Protein AF-A0AAV6LLY4-F1 (afdb_monomer)

Solvent-accessible surface area (backbone atoms only — not comparable to full-atom values): 15709 Å² total; per-residue (Å²): 121,64,69,63,55,54,53,49,53,52,50,51,54,48,47,52,49,48,36,52,46,61,42,48,62,43,53,58,76,69,54,67,92,86,64,64,84,69,53,77,36,21,65,68,42,55,37,54,51,44,55,38,53,44,50,42,53,51,36,51,55,51,41,38,58,76,62,68,60,55,73,90,72,59,49,73,69,57,49,48,52,49,56,55,46,49,49,56,52,45,53,45,41,50,51,49,53,54,48,48,51,53,53,49,54,49,50,54,54,49,54,54,22,59,69,23,50,88,79,38,49,68,61,14,41,56,47,56,73,63,66,74,84,80,73,87,62,66,77,84,50,69,73,80,79,69,80,75,76,79,73,84,72,87,60,57,72,64,52,35,56,50,48,56,50,48,52,51,51,44,53,55,49,51,44,65,67,56,71,68,77,90,60,86,65,75,78,56,79,80,76,68,84,81,87,87,81,83,74,72,85,67,32,45,64,60,45,56,40,53,50,29,44,52,52,24,48,53,27,54,75,76,69,60,27,75,61,33,48,62,48,31,50,56,42,50,53,59,48,50,57,47,49,52,52,41,46,55,48,40,55,47,41,43,50,55,50,51,48,57,52,48,53,49,53,50,50,60,52,60,78,73,114

Structure (mmCIF, N/CA/C/O backb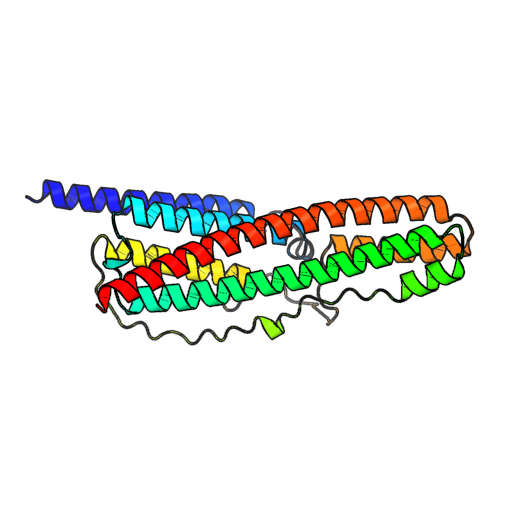one):
data_AF-A0AAV6LLY4-F1
#
_entry.id   AF-A0AAV6LLY4-F1
#
loop_
_atom_site.group_PDB
_atom_site.id
_atom_site.type_symbol
_atom_site.label_atom_id
_atom_site.label_alt_id
_atom_site.label_comp_id
_atom_site.label_asym_id
_atom_site.label_entity_id
_atom_site.label_seq_id
_atom_site.pdbx_PDB_ins_code
_atom_site.Cartn_x
_atom_site.Cartn_y
_atom_site.Cartn_z
_atom_site.occupancy
_atom_site.B_iso_or_equiv
_atom_site.auth_seq_id
_atom_site.auth_comp_id
_atom_site.auth_asym_id
_atom_site.auth_atom_id
_atom_site.pdbx_PDB_model_num
ATOM 1 N N . MET A 1 1 ? -20.723 -16.855 42.297 1.00 49.62 1 MET A N 1
ATOM 2 C CA . MET A 1 1 ? -20.698 -15.611 41.491 1.00 49.62 1 MET A CA 1
ATOM 3 C C . MET A 1 1 ? -19.320 -15.422 40.868 1.00 49.62 1 MET A C 1
ATOM 5 O O . MET A 1 1 ? -19.252 -14.937 39.748 1.00 49.62 1 MET A O 1
ATOM 9 N N . GLU A 1 2 ? -18.247 -15.874 41.534 1.00 52.12 2 GLU A N 1
ATOM 10 C CA . GLU A 1 2 ? -16.873 -15.812 41.014 1.00 52.12 2 GLU A CA 1
ATOM 11 C C . GLU A 1 2 ? -16.665 -16.533 39.668 1.00 52.12 2 GLU A C 1
ATOM 13 O O . GLU A 1 2 ? -15.972 -15.996 38.811 1.00 52.12 2 GLU A O 1
ATOM 18 N N . ASP A 1 3 ? -17.301 -17.692 39.454 1.00 59.97 3 ASP A N 1
ATOM 19 C CA . ASP A 1 3 ? -17.137 -18.538 38.253 1.00 59.97 3 ASP A CA 1
ATOM 20 C C . ASP A 1 3 ? -17.334 -17.783 36.919 1.00 59.97 3 ASP A C 1
ATOM 22 O O . ASP A 1 3 ? -16.527 -17.904 35.998 1.00 59.97 3 ASP A O 1
ATOM 26 N N . HIS A 1 4 ? -18.350 -16.913 36.831 1.00 63.31 4 HIS A N 1
ATOM 27 C CA . HIS A 1 4 ? -18.569 -16.088 35.636 1.00 63.31 4 HIS A CA 1
ATOM 28 C C . HIS A 1 4 ? -17.471 -15.034 35.425 1.00 63.31 4 HIS A C 1
ATOM 30 O O . HIS A 1 4 ? -17.065 -14.810 34.289 1.00 63.31 4 HIS A O 1
ATOM 36 N N . SER A 1 5 ? -16.971 -14.421 36.503 1.00 67.19 5 SER A N 1
ATOM 37 C CA . SER A 1 5 ? -15.917 -13.397 36.442 1.00 67.19 5 SER A CA 1
ATOM 38 C C . SER A 1 5 ? -14.578 -13.995 35.997 1.00 67.19 5 SER A C 1
ATOM 40 O O . SER A 1 5 ? -13.912 -13.456 35.113 1.00 67.19 5 SER A O 1
ATOM 42 N N . HIS A 1 6 ? -14.223 -15.166 36.539 1.00 71.88 6 HIS A N 1
ATOM 43 C CA . HIS A 1 6 ? -13.022 -15.899 36.131 1.00 71.88 6 HIS A CA 1
ATOM 44 C C . HIS A 1 6 ? -13.079 -16.265 34.642 1.00 71.88 6 HIS A C 1
ATOM 46 O O . HIS A 1 6 ? -12.148 -15.984 33.890 1.00 71.88 6 HIS A O 1
ATOM 52 N N . ARG A 1 7 ? -14.215 -16.813 34.198 1.00 74.94 7 ARG A N 1
ATOM 53 C CA . ARG A 1 7 ? -14.412 -17.264 32.818 1.00 74.94 7 ARG A CA 1
ATOM 54 C C . ARG A 1 7 ? -14.447 -16.121 31.797 1.00 74.94 7 ARG A C 1
ATOM 56 O O . ARG A 1 7 ? -13.976 -16.307 30.676 1.00 74.94 7 ARG A O 1
ATOM 63 N N . GLU A 1 8 ? -14.968 -14.947 32.160 1.00 82.38 8 GLU A N 1
ATOM 64 C CA . GLU A 1 8 ? -14.865 -13.747 31.316 1.00 82.38 8 GLU A CA 1
ATOM 65 C C . GLU A 1 8 ? -13.408 -13.262 31.230 1.00 82.38 8 GLU A C 1
ATOM 67 O O . GLU A 1 8 ? -12.908 -13.021 30.132 1.00 82.38 8 GLU A O 1
ATOM 72 N N . SER A 1 9 ? -12.687 -13.207 32.355 1.00 84.31 9 SER A N 1
ATOM 73 C CA . SER A 1 9 ? -11.266 -12.828 32.384 1.00 84.31 9 SER A CA 1
ATOM 74 C C . SER A 1 9 ? -10.385 -13.755 31.529 1.00 84.31 9 SER A C 1
ATOM 76 O O . SER A 1 9 ? -9.532 -13.279 30.771 1.00 84.31 9 SER A O 1
ATOM 78 N N . GLU A 1 10 ? -10.630 -15.069 31.572 1.00 86.56 10 GLU A N 1
ATOM 79 C CA . GLU A 1 10 ? -9.956 -16.058 30.721 1.00 86.56 10 GLU A CA 1
ATOM 80 C C . GLU A 1 10 ? -10.264 -15.861 29.231 1.00 86.56 10 GLU A C 1
ATOM 82 O O . GLU A 1 10 ? -9.343 -15.915 28.412 1.00 86.56 10 GLU A O 1
ATOM 87 N N . ALA A 1 11 ? -11.525 -15.594 28.871 1.00 89.62 11 ALA A N 1
ATOM 88 C CA . ALA A 1 11 ? -11.928 -15.356 27.485 1.00 89.62 11 ALA A CA 1
ATOM 89 C C . ALA A 1 11 ? -11.268 -14.092 26.906 1.00 89.62 11 ALA A C 1
ATOM 91 O O . ALA A 1 11 ? -10.652 -14.151 25.842 1.00 89.62 11 ALA A O 1
ATOM 92 N N . LEU A 1 12 ? -11.301 -12.979 27.646 1.00 90.81 12 LEU A N 1
ATOM 93 C CA . LEU A 1 12 ? -10.642 -11.725 27.258 1.00 90.81 12 LEU A CA 1
ATOM 94 C C . LEU A 1 12 ? -9.121 -11.906 27.093 1.00 90.81 12 LEU A C 1
ATOM 96 O O . LEU A 1 12 ? -8.533 -11.436 26.116 1.00 90.81 12 LEU A O 1
ATOM 100 N N . SER A 1 13 ? -8.496 -12.665 27.999 1.00 89.06 13 SER A N 1
ATOM 101 C CA . SER A 1 13 ? -7.072 -13.022 27.923 1.00 89.06 13 SER A CA 1
ATOM 102 C C . SER A 1 13 ? -6.743 -13.921 26.723 1.00 89.06 13 SER A C 1
ATOM 104 O O . SER A 1 13 ? -5.639 -13.847 26.177 1.00 89.06 13 SER A O 1
ATOM 106 N N . ALA A 1 14 ? -7.674 -14.784 26.305 1.00 92.00 14 ALA A N 1
ATOM 107 C CA . ALA A 1 14 ? -7.515 -15.652 25.143 1.00 92.00 14 ALA A CA 1
ATOM 108 C C . ALA A 1 14 ? -7.625 -14.871 23.824 1.00 92.00 14 ALA A C 1
ATOM 110 O O . ALA A 1 14 ? -6.755 -15.031 22.966 1.00 92.00 14 ALA A O 1
ATOM 111 N N . SER A 1 15 ? -8.611 -13.978 23.685 1.00 92.81 15 SER A N 1
ATOM 112 C CA . SER A 1 15 ? -8.753 -13.119 22.500 1.00 92.81 15 SER A CA 1
ATOM 113 C C . SER A 1 15 ? -7.547 -12.195 22.314 1.00 92.81 15 SER A C 1
ATOM 115 O O . SER A 1 15 ? -6.969 -12.152 21.226 1.00 92.81 15 SER A O 1
ATOM 117 N N . LEU A 1 16 ? -7.060 -11.551 23.385 1.00 91.12 16 LEU A N 1
ATOM 118 C CA . LEU A 1 16 ? -5.841 -10.732 23.322 1.00 91.12 16 LEU A CA 1
ATOM 119 C C . LEU A 1 16 ? -4.599 -11.554 22.932 1.00 91.12 16 LEU A C 1
ATOM 121 O O . LEU A 1 16 ? -3.724 -11.067 22.215 1.00 91.12 16 LEU A O 1
ATOM 125 N N . ARG A 1 17 ? -4.527 -12.823 23.356 1.00 92.19 17 ARG A N 1
ATOM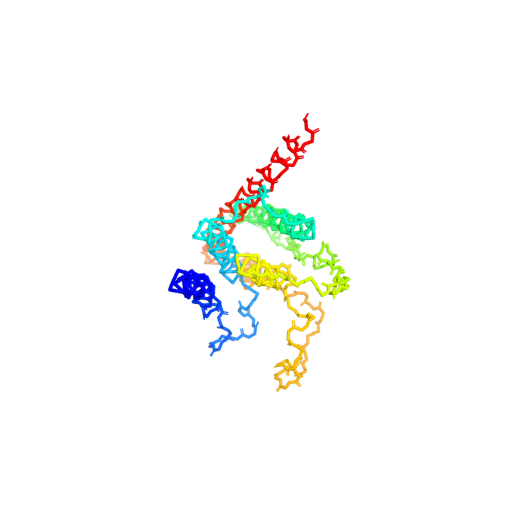 126 C CA . ARG A 1 17 ? -3.464 -13.747 22.935 1.00 92.19 17 ARG A CA 1
ATOM 127 C C . ARG A 1 17 ? -3.599 -14.153 21.464 1.00 92.19 17 ARG A C 1
ATOM 129 O O . ARG A 1 17 ? -2.568 -14.284 20.809 1.00 92.19 17 ARG A O 1
ATOM 136 N N . SER A 1 18 ? -4.816 -14.308 20.927 1.00 93.81 18 SER A N 1
ATOM 137 C CA . SER A 1 18 ? -5.015 -14.511 19.483 1.00 93.81 18 SER A CA 1
ATOM 138 C C . SER A 1 18 ? -4.533 -13.295 18.701 1.00 93.81 18 SER A C 1
ATOM 140 O O . SER A 1 18 ? -3.717 -13.469 17.806 1.00 93.81 18 SER A O 1
ATOM 142 N N . PHE A 1 19 ? -4.957 -12.082 19.078 1.00 93.31 19 PHE A N 1
ATOM 143 C CA . PHE A 1 19 ? -4.499 -10.833 18.458 1.00 93.31 19 PHE A CA 1
ATOM 144 C C . PHE A 1 19 ? -2.964 -10.746 18.434 1.00 93.31 19 PHE A C 1
ATOM 146 O O . PHE A 1 19 ? -2.360 -10.656 17.365 1.00 93.31 19 PHE A O 1
ATOM 153 N N . ARG A 1 20 ? -2.321 -10.892 19.602 1.00 92.06 20 ARG A N 1
ATOM 154 C CA . ARG A 1 20 ? -0.854 -10.887 19.733 1.00 92.06 20 ARG A CA 1
ATOM 155 C C . ARG A 1 20 ? -0.180 -11.976 18.894 1.00 92.06 20 ARG A C 1
ATOM 157 O O . ARG A 1 20 ? 0.895 -11.730 18.351 1.00 92.06 20 ARG A O 1
ATOM 164 N N . SER A 1 21 ? -0.789 -13.156 18.755 1.00 90.75 21 SER A N 1
ATOM 165 C CA . SER A 1 21 ? -0.260 -14.234 17.912 1.00 90.75 21 SER A CA 1
ATOM 166 C C . SER A 1 21 ? -0.397 -13.931 16.419 1.00 90.75 21 SER A C 1
ATOM 168 O O . SER A 1 21 ? 0.570 -14.126 15.687 1.00 90.75 21 SER A O 1
ATOM 170 N N . ASP A 1 22 ? -1.555 -13.450 15.964 1.00 89.56 22 ASP A N 1
ATOM 171 C CA . ASP A 1 22 ? -1.824 -13.115 14.557 1.00 89.56 22 ASP A CA 1
ATOM 172 C C . ASP A 1 22 ? -0.844 -12.019 14.077 1.00 89.56 22 ASP A C 1
ATOM 174 O O . ASP A 1 22 ? -0.206 -12.134 13.023 1.00 89.56 22 ASP A O 1
ATOM 178 N N . VAL A 1 23 ? -0.619 -11.011 14.926 1.00 86.25 23 VAL A N 1
ATOM 179 C CA . VAL A 1 23 ? 0.365 -9.938 14.722 1.00 86.25 23 VAL A CA 1
ATOM 180 C C . VAL A 1 23 ? 1.809 -10.459 14.764 1.00 86.25 23 VAL A C 1
ATOM 182 O O . VAL A 1 23 ? 2.584 -10.181 13.848 1.00 86.25 23 VAL A O 1
ATOM 185 N N . SER A 1 24 ? 2.184 -11.259 15.769 1.00 85.44 24 SER A N 1
ATOM 186 C CA . SER A 1 24 ? 3.556 -11.790 15.899 1.00 85.44 24 SER A CA 1
ATOM 187 C C . SER A 1 24 ? 3.935 -12.725 14.748 1.00 85.44 24 SER A C 1
ATOM 189 O O . SER A 1 24 ? 5.054 -12.663 14.241 1.00 85.44 24 SER A O 1
ATOM 191 N N . ASN A 1 25 ? 3.003 -13.565 14.288 1.00 85.38 25 ASN A N 1
ATOM 192 C CA . ASN A 1 25 ? 3.200 -14.452 13.139 1.00 85.38 25 ASN A CA 1
ATOM 193 C C . ASN A 1 25 ? 3.462 -13.664 11.846 1.00 85.38 25 ASN A C 1
ATOM 195 O O . ASN A 1 25 ? 4.228 -14.111 10.993 1.00 85.38 25 ASN A O 1
ATOM 199 N N . SER A 1 26 ? 2.869 -12.477 11.718 1.00 83.00 26 SER A N 1
ATOM 200 C CA . SER A 1 26 ? 3.072 -11.567 10.585 1.00 83.00 26 SER A CA 1
ATOM 201 C C . SER A 1 26 ? 4.403 -10.816 10.700 1.00 83.00 26 SER A C 1
ATOM 203 O O . SER A 1 26 ? 5.196 -10.798 9.761 1.00 83.00 26 SER A O 1
ATOM 205 N N . LEU A 1 27 ? 4.720 -10.291 11.888 1.00 80.88 27 LEU A N 1
ATOM 206 C CA . LEU A 1 27 ? 5.990 -9.615 12.172 1.00 80.88 27 LEU A CA 1
ATOM 207 C C . LEU A 1 27 ? 7.208 -10.542 11.988 1.00 80.88 27 LEU A C 1
ATOM 209 O O . LEU A 1 27 ? 8.244 -10.119 11.478 1.00 80.88 27 LEU A O 1
ATOM 213 N N . ASN A 1 28 ? 7.075 -11.828 12.324 1.00 78.69 28 ASN A N 1
ATOM 214 C CA . ASN A 1 28 ? 8.125 -12.827 12.114 1.00 78.69 28 ASN A CA 1
ATOM 215 C C . ASN A 1 28 ? 8.427 -13.091 10.623 1.00 78.69 28 ASN A C 1
ATOM 217 O O . ASN A 1 28 ? 9.565 -13.419 10.291 1.00 78.69 28 ASN A O 1
ATOM 221 N N . GLN A 1 29 ? 7.465 -12.898 9.711 1.00 74.75 29 GLN A N 1
ATOM 222 C CA . GLN A 1 29 ? 7.685 -13.016 8.256 1.00 74.75 29 GLN A CA 1
ATOM 223 C C . GLN A 1 29 ? 8.456 -11.817 7.668 1.00 74.75 29 GLN A C 1
ATOM 225 O O . GLN A 1 29 ? 9.081 -11.935 6.613 1.00 74.75 29 GLN A O 1
ATOM 230 N N . LEU A 1 30 ? 8.458 -10.685 8.379 1.00 69.38 30 LEU A N 1
ATOM 231 C CA . LEU A 1 30 ? 9.268 -9.494 8.098 1.00 69.38 30 LEU A CA 1
ATOM 232 C C . LEU A 1 30 ? 10.663 -9.534 8.754 1.00 69.38 30 LEU A C 1
ATOM 234 O O . LEU A 1 30 ? 11.440 -8.593 8.586 1.00 69.38 30 LEU A O 1
ATOM 238 N N . SER A 1 31 ? 10.996 -10.590 9.507 1.00 60.84 31 SER A N 1
ATOM 239 C CA . SER A 1 31 ? 12.201 -10.632 10.343 1.00 60.84 31 SER A CA 1
ATOM 240 C C . SER A 1 31 ? 13.507 -10.472 9.531 1.00 60.84 31 SER A C 1
ATOM 242 O O . SER A 1 31 ? 13.760 -11.263 8.617 1.00 60.84 31 SER A O 1
ATOM 244 N N . PRO A 1 32 ? 14.394 -9.518 9.892 1.00 52.41 32 PRO A N 1
ATOM 245 C CA . PRO A 1 32 ? 15.683 -9.285 9.226 1.00 52.41 32 PRO A CA 1
ATOM 246 C C . PRO A 1 32 ? 16.661 -10.466 9.153 1.00 52.41 32 PRO A C 1
ATOM 248 O O . PRO A 1 32 ? 17.593 -10.430 8.351 1.00 52.41 32 PRO A O 1
ATOM 251 N N . ASN A 1 33 ? 16.473 -11.504 9.975 1.00 49.66 33 ASN A N 1
ATOM 252 C CA . ASN A 1 33 ? 17.500 -12.462 10.416 1.00 49.66 33 ASN A CA 1
ATOM 253 C C . ASN A 1 33 ? 18.112 -13.399 9.342 1.00 49.66 33 ASN A C 1
ATOM 255 O O . ASN A 1 33 ? 18.790 -14.364 9.687 1.00 49.66 33 ASN A O 1
ATOM 259 N N . SER A 1 34 ? 17.900 -13.142 8.048 1.00 43.97 34 SER A N 1
ATOM 260 C CA . SER A 1 34 ? 18.566 -13.855 6.941 1.00 43.97 34 SER A CA 1
ATOM 261 C C . SER A 1 34 ? 18.910 -12.985 5.718 1.00 43.97 34 SER A C 1
ATOM 263 O O . SER A 1 34 ? 19.332 -13.529 4.698 1.00 43.97 34 SER A O 1
ATOM 265 N N . LYS A 1 35 ? 18.736 -11.653 5.780 1.00 50.66 35 LYS A N 1
ATOM 266 C CA . LYS A 1 35 ? 18.819 -10.766 4.603 1.00 50.66 35 LYS A CA 1
ATOM 267 C C . LYS A 1 35 ? 19.805 -9.595 4.777 1.00 50.66 35 LYS A C 1
ATOM 269 O O . LYS A 1 35 ? 19.880 -9.029 5.865 1.00 50.66 35 LYS A O 1
ATOM 274 N N . PRO A 1 36 ? 20.541 -9.191 3.719 1.00 50.44 36 PRO A N 1
ATOM 275 C CA . PRO A 1 36 ? 21.401 -8.005 3.746 1.00 50.44 36 PRO A CA 1
ATOM 276 C C . PRO A 1 36 ? 20.637 -6.697 4.001 1.00 50.44 36 PRO A C 1
ATOM 278 O O . PRO A 1 36 ? 19.501 -6.542 3.555 1.00 50.44 36 PRO A O 1
ATOM 281 N N . ALA A 1 37 ? 21.324 -5.704 4.579 1.00 50.09 37 ALA A N 1
ATOM 282 C CA . ALA A 1 37 ? 20.798 -4.357 4.852 1.00 50.09 37 ALA A CA 1
ATOM 283 C C . ALA A 1 37 ? 20.106 -3.680 3.646 1.00 50.09 37 ALA A C 1
ATOM 285 O O . ALA A 1 37 ? 19.160 -2.915 3.808 1.00 50.09 37 ALA A O 1
ATOM 286 N N . PHE A 1 38 ? 20.539 -3.999 2.424 1.00 47.31 38 PHE A N 1
ATOM 287 C CA . PHE A 1 38 ? 19.997 -3.434 1.186 1.00 47.31 38 PHE A CA 1
ATOM 288 C C . PHE A 1 38 ? 18.703 -4.101 0.675 1.00 47.31 38 PHE A C 1
ATOM 290 O O . PHE A 1 38 ? 18.185 -3.675 -0.356 1.00 47.31 38 PHE A O 1
ATOM 297 N N . GLU A 1 39 ? 18.166 -5.132 1.343 1.00 52.75 39 GLU A N 1
ATOM 298 C CA . GLU A 1 39 ? 16.866 -5.729 0.978 1.00 52.75 39 GLU A CA 1
ATOM 299 C C . GLU A 1 39 ? 15.670 -5.103 1.711 1.00 52.75 39 GLU A C 1
ATOM 301 O O . GLU A 1 39 ? 14.553 -5.155 1.188 1.00 52.75 39 GLU A O 1
ATOM 306 N N . PHE A 1 40 ? 15.906 -4.434 2.848 1.00 55.97 40 PHE A N 1
ATOM 307 C CA . PHE A 1 40 ? 14.897 -3.640 3.572 1.00 55.97 40 PHE A CA 1
ATOM 308 C C . PHE A 1 40 ? 14.416 -2.420 2.774 1.00 55.97 40 PHE A C 1
ATOM 310 O O . PHE A 1 40 ? 13.410 -1.808 3.099 1.00 55.97 40 PHE A O 1
ATOM 317 N N . LEU A 1 41 ? 15.105 -2.093 1.680 1.00 62.78 41 LEU A N 1
ATOM 318 C CA . LEU A 1 41 ? 14.693 -1.093 0.703 1.00 62.78 41 LEU A CA 1
ATOM 319 C C . LEU A 1 41 ? 14.431 -1.797 -0.629 1.00 62.78 41 LEU A C 1
ATOM 321 O O . LEU A 1 41 ? 15.198 -1.716 -1.586 1.00 62.78 41 LEU A O 1
ATOM 325 N N . SER A 1 42 ? 13.332 -2.542 -0.681 1.00 72.31 42 SER A N 1
ATOM 326 C CA . SER A 1 42 ? 12.831 -3.189 -1.893 1.00 72.31 42 SER A CA 1
ATOM 327 C C . SER A 1 42 ? 11.319 -3.021 -1.988 1.00 72.31 42 SER A C 1
ATOM 329 O O . SER A 1 42 ? 10.634 -2.925 -0.972 1.00 72.31 42 SER A O 1
ATOM 331 N N . LEU A 1 43 ? 10.783 -3.010 -3.211 1.00 75.56 43 LEU A N 1
ATOM 332 C CA . LEU A 1 43 ? 9.333 -2.956 -3.427 1.00 75.56 43 LEU A CA 1
ATOM 333 C C . LEU A 1 43 ? 8.639 -4.150 -2.741 1.00 75.56 43 LEU A C 1
ATOM 335 O O . LEU A 1 43 ? 7.586 -4.001 -2.136 1.00 75.56 43 LEU A O 1
ATOM 339 N N . THR A 1 44 ? 9.286 -5.317 -2.735 1.00 80.25 44 THR A N 1
ATOM 340 C CA . THR A 1 44 ? 8.819 -6.508 -2.013 1.00 80.25 44 THR A CA 1
ATOM 341 C C . THR A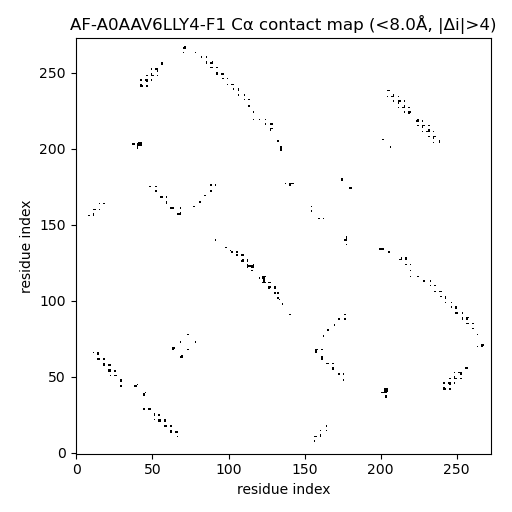 1 44 ? 8.741 -6.291 -0.499 1.00 80.25 44 THR A C 1
ATOM 343 O O . THR A 1 44 ? 7.757 -6.694 0.105 1.00 80.25 44 THR A O 1
ATOM 346 N N . TRP A 1 45 ? 9.723 -5.629 0.124 1.00 79.06 45 TRP A N 1
ATOM 347 C CA . TRP A 1 45 ? 9.661 -5.318 1.559 1.00 79.06 45 TRP A CA 1
ATOM 348 C C . TRP A 1 45 ? 8.531 -4.328 1.880 1.00 79.06 45 TRP A C 1
ATOM 350 O O . TRP A 1 45 ? 7.787 -4.543 2.830 1.00 79.06 45 TRP A O 1
ATOM 360 N N . ILE A 1 46 ? 8.326 -3.312 1.031 1.00 79.69 46 ILE A N 1
ATOM 361 C CA . ILE A 1 46 ? 7.191 -2.378 1.148 1.00 79.69 46 ILE A CA 1
ATOM 362 C C . ILE A 1 46 ? 5.848 -3.127 1.049 1.00 79.69 46 ILE A C 1
ATOM 364 O O . ILE A 1 46 ? 4.948 -2.856 1.840 1.00 79.69 46 ILE A O 1
ATOM 368 N N . GLN A 1 47 ? 5.729 -4.103 0.139 1.00 82.81 47 GLN A N 1
ATOM 369 C CA . GLN A 1 47 ? 4.552 -4.977 0.035 1.00 82.81 47 GLN A CA 1
ATOM 370 C C . GLN A 1 47 ? 4.312 -5.745 1.350 1.00 82.81 47 GLN A C 1
ATOM 372 O O . GLN A 1 47 ? 3.228 -5.648 1.917 1.00 82.81 47 GLN A O 1
ATOM 377 N N . GLN A 1 48 ? 5.336 -6.415 1.896 1.00 83.88 48 GLN A N 1
ATOM 378 C CA . GLN A 1 48 ? 5.229 -7.156 3.165 1.00 83.88 48 GLN A CA 1
ATOM 379 C C . GLN A 1 48 ? 4.874 -6.252 4.365 1.00 83.88 48 GLN A C 1
ATOM 381 O O . GLN A 1 48 ? 4.163 -6.667 5.281 1.00 83.88 48 GLN A O 1
ATOM 386 N N . CYS A 1 49 ? 5.345 -5.003 4.373 1.00 83.31 49 CYS A N 1
ATOM 387 C CA . CYS A 1 49 ? 4.989 -4.015 5.391 1.00 83.31 49 CYS A CA 1
ATOM 388 C C . CYS A 1 49 ? 3.511 -3.593 5.326 1.00 83.31 49 CYS A C 1
ATOM 390 O O . CYS A 1 49 ? 2.897 -3.381 6.373 1.00 83.31 49 CYS A O 1
ATOM 392 N N . LEU A 1 50 ? 2.925 -3.510 4.127 1.00 86.75 50 LEU A N 1
ATOM 393 C CA . LEU A 1 50 ? 1.486 -3.291 3.959 1.00 86.75 50 LEU A CA 1
ATOM 394 C C . LEU A 1 50 ? 0.679 -4.538 4.358 1.00 86.75 50 LEU A C 1
ATOM 396 O O . LEU A 1 50 ? -0.269 -4.412 5.125 1.00 86.75 50 LEU A O 1
ATOM 400 N N . GLU A 1 51 ? 1.107 -5.740 3.963 1.00 89.19 51 GLU A N 1
ATOM 401 C CA . GLU A 1 51 ? 0.473 -7.010 4.369 1.00 89.19 51 GLU A CA 1
ATOM 402 C C . GLU A 1 51 ? 0.398 -7.151 5.909 1.00 89.19 51 GLU A C 1
ATOM 404 O O . GLU A 1 51 ? -0.621 -7.586 6.463 1.00 89.19 51 GLU A O 1
ATOM 409 N N . LEU A 1 52 ? 1.439 -6.706 6.633 1.00 89.00 52 LEU A N 1
ATOM 410 C CA . LEU A 1 52 ? 1.403 -6.587 8.095 1.00 89.00 52 LEU A CA 1
ATOM 411 C C . LEU A 1 52 ? 0.376 -5.549 8.568 1.00 89.00 52 LEU A C 1
ATOM 413 O O . LEU A 1 52 ? -0.386 -5.849 9.484 1.00 89.00 52 LEU A O 1
ATOM 417 N N . LEU A 1 53 ? 0.342 -4.346 7.982 1.00 89.06 53 LEU A N 1
ATOM 418 C CA . LEU A 1 53 ? -0.630 -3.306 8.347 1.00 89.06 53 LEU A CA 1
ATOM 419 C C . LEU A 1 53 ? -2.077 -3.771 8.137 1.00 89.06 53 LEU A C 1
ATOM 421 O O . LEU A 1 53 ? -2.925 -3.496 8.989 1.00 89.06 53 LEU A O 1
ATOM 425 N N . SER A 1 54 ? -2.370 -4.498 7.057 1.00 91.00 54 SER A N 1
ATOM 426 C CA . SER A 1 54 ? -3.705 -5.062 6.845 1.00 91.00 54 SER A CA 1
ATOM 427 C C . SER A 1 54 ? -4.017 -6.153 7.871 1.00 91.00 54 SER A C 1
ATOM 429 O O . SER A 1 54 ? -5.075 -6.123 8.502 1.00 91.00 54 SER A O 1
ATOM 431 N N . THR A 1 55 ? -3.075 -7.068 8.129 1.00 91.62 55 THR A N 1
ATOM 432 C CA . THR A 1 55 ? -3.262 -8.132 9.132 1.00 91.62 55 THR A CA 1
ATOM 433 C C . THR A 1 55 ? -3.455 -7.569 10.544 1.00 91.62 55 THR A C 1
ATOM 435 O O . THR A 1 55 ? -4.311 -8.048 11.284 1.00 91.62 55 THR A O 1
ATOM 438 N N . LEU A 1 56 ? -2.727 -6.507 10.897 1.00 90.44 56 LEU A N 1
ATOM 439 C CA . LEU A 1 56 ? -2.835 -5.785 12.165 1.00 90.44 56 LEU A CA 1
ATOM 440 C C . LEU A 1 56 ? -4.220 -5.143 12.343 1.00 90.44 56 LEU A C 1
ATOM 442 O O . LEU A 1 56 ? -4.877 -5.384 13.355 1.00 90.44 56 LEU A O 1
ATOM 446 N N . ASN A 1 57 ? -4.697 -4.391 11.343 1.00 89.88 57 ASN A N 1
ATOM 447 C CA . ASN A 1 57 ? -6.030 -3.778 11.375 1.00 89.88 57 ASN A CA 1
ATOM 448 C C . ASN A 1 57 ? -7.144 -4.840 11.436 1.00 89.88 57 ASN A C 1
ATOM 450 O O . ASN A 1 57 ? -8.084 -4.708 12.221 1.00 89.88 57 ASN A O 1
ATOM 454 N N . LYS A 1 58 ? -7.011 -5.937 10.677 1.00 91.25 58 LYS A N 1
ATOM 455 C CA . LYS A 1 58 ? -7.955 -7.068 10.690 1.00 91.25 58 LYS A CA 1
ATOM 456 C C . LYS A 1 58 ? -7.980 -7.792 12.034 1.00 91.25 58 LYS A C 1
ATOM 458 O O . LYS A 1 58 ? -9.063 -8.086 12.538 1.00 91.25 58 LYS A O 1
ATOM 463 N N . ALA A 1 59 ? -6.820 -8.033 12.644 1.00 93.00 59 ALA A N 1
ATOM 464 C CA . ALA A 1 59 ? -6.723 -8.632 13.971 1.00 93.00 59 ALA A CA 1
ATOM 465 C C . ALA A 1 59 ? -7.320 -7.714 15.055 1.00 93.00 59 ALA A C 1
ATOM 467 O O . ALA A 1 59 ? -8.028 -8.201 15.936 1.00 93.00 59 ALA A O 1
ATOM 468 N N . PHE A 1 60 ? -7.093 -6.398 14.974 1.00 92.06 60 PHE A N 1
ATOM 469 C CA . PHE A 1 60 ? -7.664 -5.416 15.903 1.00 92.06 60 PHE A CA 1
ATOM 470 C C . PHE A 1 60 ? -9.197 -5.333 15.791 1.00 92.06 60 PHE A C 1
ATOM 472 O O . PHE A 1 60 ? -9.899 -5.407 16.801 1.00 92.06 60 PHE A O 1
ATOM 479 N N . ALA A 1 61 ? -9.733 -5.266 14.568 1.00 90.00 61 ALA A N 1
ATOM 480 C CA . ALA A 1 61 ? -11.177 -5.262 14.325 1.00 90.00 61 ALA A CA 1
ATOM 481 C C . ALA A 1 61 ? -11.848 -6.569 14.794 1.00 90.00 61 ALA A C 1
ATOM 483 O O . ALA A 1 61 ? -12.871 -6.529 15.478 1.00 90.00 61 ALA A O 1
ATOM 484 N N . LYS A 1 62 ? -11.233 -7.727 14.499 1.00 92.50 62 LYS A N 1
ATOM 485 C CA . LYS A 1 62 ? -11.634 -9.046 15.022 1.00 92.50 62 LYS A CA 1
ATOM 486 C C . LYS A 1 62 ? -11.685 -9.040 16.553 1.00 92.50 62 LYS A C 1
ATOM 488 O O . LYS A 1 62 ? -12.706 -9.420 17.120 1.00 92.50 62 LYS A O 1
ATOM 493 N N . LEU A 1 63 ? -10.625 -8.566 17.215 1.00 93.19 63 LEU A N 1
ATOM 494 C CA . LEU A 1 63 ? -10.555 -8.499 18.675 1.00 93.19 63 LEU A CA 1
ATOM 495 C C . LEU A 1 63 ? -11.700 -7.663 19.259 1.00 93.19 63 LEU A C 1
ATOM 497 O O . LEU A 1 63 ? -12.373 -8.135 20.169 1.00 93.19 63 LEU A O 1
ATOM 501 N N . ALA A 1 64 ? -11.950 -6.461 18.727 1.00 89.38 64 ALA A N 1
ATOM 502 C CA . ALA A 1 64 ? -13.004 -5.564 19.212 1.00 89.38 64 ALA A CA 1
ATOM 503 C C . ALA A 1 64 ? -14.413 -6.195 19.147 1.00 89.38 64 ALA A C 1
ATOM 505 O O . ALA A 1 64 ? -15.242 -5.952 20.032 1.00 89.38 64 ALA A O 1
ATOM 506 N N . VAL A 1 65 ? -14.662 -7.042 18.139 1.00 90.12 65 VAL A N 1
ATOM 507 C CA . VAL A 1 65 ? -15.882 -7.857 18.020 1.00 90.12 65 VAL A CA 1
ATOM 508 C C . VAL A 1 65 ? -15.886 -9.003 19.036 1.00 90.12 65 VAL A C 1
ATOM 510 O O . VAL A 1 65 ? -16.870 -9.150 19.758 1.00 90.12 65 VAL A O 1
ATOM 513 N N . GLU A 1 66 ? -14.801 -9.780 19.144 1.00 91.38 66 GLU A N 1
ATOM 514 C CA . GLU A 1 66 ? -14.693 -10.919 20.076 1.00 91.38 66 GLU A CA 1
ATOM 515 C C . GLU A 1 66 ? -14.891 -10.519 21.546 1.00 91.38 66 GLU A C 1
ATOM 517 O O . GLU A 1 66 ? -15.532 -11.249 22.301 1.00 91.38 66 GLU A O 1
ATOM 522 N N . ILE A 1 67 ? -14.385 -9.352 21.958 1.00 91.75 67 ILE A N 1
ATOM 523 C CA . ILE A 1 67 ? -14.568 -8.843 23.326 1.00 91.75 67 ILE A CA 1
ATOM 524 C C . ILE A 1 67 ? -15.898 -8.099 23.525 1.00 91.75 67 ILE A C 1
ATOM 526 O O . ILE A 1 67 ? -16.179 -7.650 24.636 1.00 91.75 67 ILE A O 1
ATOM 530 N N . GLU A 1 68 ? -16.728 -7.952 22.488 1.00 89.31 68 GLU A N 1
ATOM 531 C CA . GLU A 1 68 ? -17.973 -7.166 22.486 1.00 89.31 68 GLU A CA 1
ATOM 532 C C . GLU A 1 68 ? -17.779 -5.718 22.990 1.00 89.31 68 GLU A C 1
ATOM 534 O O . GLU A 1 68 ? -18.551 -5.220 23.828 1.00 89.31 68 GLU A O 1
ATOM 539 N N . TYR A 1 69 ? -16.744 -5.023 22.501 1.00 88.00 69 TYR A N 1
ATOM 540 C CA . TYR A 1 69 ? -16.448 -3.630 22.867 1.00 88.00 69 TYR A CA 1
ATOM 541 C C . TYR A 1 69 ? -16.698 -2.657 21.699 1.00 88.00 69 TYR A C 1
ATOM 543 O O . TYR A 1 69 ? -15.756 -2.082 21.147 1.00 88.00 69 TYR A O 1
ATOM 551 N N . PRO A 1 70 ? -17.973 -2.478 21.286 1.00 84.12 70 PRO A N 1
ATOM 552 C CA . PRO A 1 70 ? -18.329 -1.598 20.186 1.00 84.12 70 PRO A CA 1
ATOM 553 C C . PRO A 1 70 ? -17.984 -0.140 20.483 1.00 84.12 70 PRO A C 1
ATOM 555 O O . PRO A 1 70 ? -17.959 0.310 21.630 1.00 84.12 70 PRO A O 1
ATOM 558 N N . ILE A 1 71 ? -17.816 0.593 19.390 1.00 85.25 71 ILE A N 1
ATOM 559 C CA . ILE A 1 71 ? -17.464 2.011 19.283 1.00 85.25 71 ILE A CA 1
ATOM 560 C C . ILE A 1 71 ? -18.209 2.919 20.278 1.00 85.25 71 ILE A C 1
ATOM 562 O O . ILE A 1 71 ? -17.614 3.833 20.841 1.00 85.25 71 ILE A O 1
ATOM 566 N N . ASN A 1 72 ? -19.494 2.666 20.549 1.00 85.19 72 ASN A N 1
ATOM 567 C CA . ASN A 1 72 ? -20.295 3.489 21.465 1.00 85.19 72 ASN A CA 1
ATOM 568 C C . ASN A 1 72 ? -19.944 3.334 22.961 1.00 85.19 72 ASN A C 1
ATOM 570 O O . ASN A 1 72 ? -20.495 4.068 23.779 1.00 85.19 72 ASN A O 1
ATOM 574 N N . LYS A 1 73 ? -19.049 2.404 23.321 1.00 87.81 73 LYS A N 1
ATOM 575 C CA . LYS A 1 73 ? -18.487 2.261 24.675 1.00 87.81 73 LYS A CA 1
ATOM 576 C C . LYS A 1 73 ? -17.127 2.947 24.837 1.00 87.81 73 LYS A C 1
ATOM 578 O O . LYS A 1 73 ? -16.679 3.100 25.967 1.00 87.81 73 LYS A O 1
ATOM 583 N N . TRP A 1 74 ? -16.457 3.315 23.740 1.00 89.19 74 TRP A N 1
ATOM 584 C CA . TRP A 1 74 ? -15.073 3.793 23.780 1.00 89.19 74 TRP A CA 1
ATOM 585 C C . TRP A 1 74 ? -14.954 5.116 24.549 1.00 89.19 74 TRP A C 1
ATOM 587 O O . TRP A 1 74 ? -15.750 6.041 24.384 1.00 89.19 74 TRP A O 1
ATOM 597 N N . GLU A 1 75 ? -13.923 5.212 25.381 1.00 87.56 75 GLU A N 1
ATOM 598 C CA . GLU A 1 75 ? -13.621 6.386 26.192 1.00 87.56 75 GLU A CA 1
ATOM 599 C C . GLU A 1 75 ? -13.093 7.525 25.307 1.00 87.56 75 GLU A C 1
ATOM 601 O O . GLU A 1 75 ? -12.469 7.273 24.276 1.00 87.56 75 GLU A O 1
ATOM 606 N N . SER A 1 76 ? -13.257 8.788 25.722 1.00 85.69 76 SER A N 1
ATOM 607 C CA . SER A 1 76 ? -12.750 9.931 24.940 1.00 85.69 76 SER A CA 1
ATOM 608 C C . SER A 1 76 ? -11.253 9.823 24.579 1.00 85.69 76 SER A C 1
ATOM 610 O O . SER A 1 76 ? -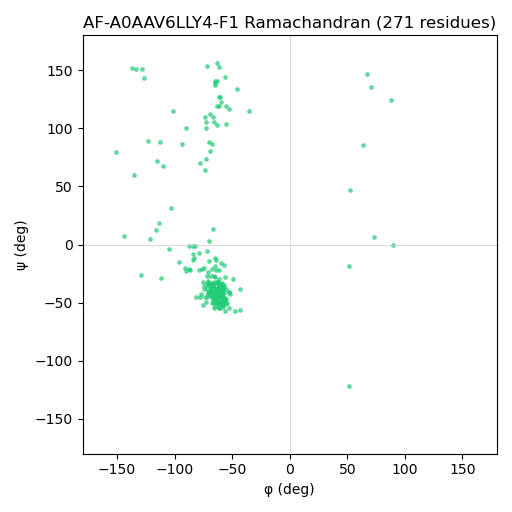10.931 10.086 23.420 1.00 85.69 76 SER A O 1
ATOM 612 N N . PRO A 1 77 ? -10.343 9.372 25.475 1.00 86.38 77 PRO A N 1
ATOM 613 C CA . PRO A 1 77 ? -8.940 9.145 25.115 1.00 86.38 77 PRO A CA 1
ATOM 614 C C . PRO A 1 77 ? -8.751 8.028 24.079 1.00 86.38 77 PRO A C 1
ATOM 616 O O . PRO A 1 77 ? -7.921 8.156 23.185 1.00 86.38 77 PRO A O 1
ATOM 619 N N . SER A 1 78 ? -9.532 6.947 24.156 1.00 87.31 78 SER A N 1
ATOM 620 C CA . SER A 1 78 ? -9.491 5.829 23.201 1.00 87.31 78 SER A CA 1
ATOM 621 C C . SER A 1 78 ? -9.974 6.255 21.810 1.00 87.31 78 SER A C 1
ATOM 623 O O . SER A 1 78 ? -9.338 5.945 20.800 1.00 87.31 78 SER A O 1
ATOM 625 N N . VAL A 1 79 ? -11.056 7.039 21.764 1.00 90.25 79 VAL A N 1
ATOM 626 C CA . VAL A 1 79 ? -11.593 7.679 20.553 1.00 90.25 79 VAL A CA 1
ATOM 627 C C . VAL A 1 79 ? -10.563 8.616 19.920 1.00 90.25 79 VAL A C 1
ATOM 629 O O . VAL A 1 79 ? -10.296 8.515 18.722 1.00 90.25 79 VAL A O 1
ATOM 632 N N . GLU A 1 80 ? -9.957 9.506 20.707 1.00 89.75 80 GLU A N 1
ATOM 633 C CA . GLU A 1 80 ? -8.955 10.460 20.221 1.00 89.75 80 GLU A CA 1
ATOM 634 C C . GLU A 1 80 ? -7.701 9.747 19.701 1.00 89.75 80 GLU A C 1
ATOM 636 O O . GLU A 1 80 ? -7.267 10.011 18.578 1.00 89.75 80 GLU A O 1
ATOM 641 N N . LYS A 1 81 ? -7.185 8.759 20.442 1.00 88.06 81 LYS A N 1
ATOM 642 C CA . LYS A 1 81 ? -6.032 7.941 20.035 1.00 88.06 81 LYS A CA 1
ATOM 643 C C . LYS A 1 81 ? -6.281 7.187 18.728 1.00 88.06 81 LYS A C 1
ATOM 645 O O . LYS A 1 81 ? -5.399 7.183 17.867 1.00 88.06 81 LYS A O 1
ATOM 650 N N . TYR A 1 82 ? -7.469 6.609 18.531 1.00 90.44 82 TYR A N 1
ATOM 651 C CA . TYR A 1 82 ? -7.833 5.954 17.269 1.00 90.44 82 TYR A CA 1
ATOM 652 C C . TYR A 1 82 ? -7.997 6.957 16.109 1.00 90.44 82 TYR A C 1
ATOM 654 O O . TYR A 1 82 ? -7.580 6.678 14.981 1.00 90.44 82 TYR A O 1
ATOM 662 N N . LEU A 1 83 ? -8.551 8.151 16.355 1.00 91.94 83 LEU A N 1
ATOM 663 C CA . LEU A 1 83 ? -8.681 9.205 15.338 1.00 91.94 83 LEU A CA 1
ATOM 664 C C . LEU A 1 83 ? -7.333 9.848 14.959 1.00 91.94 83 LEU A C 1
ATOM 666 O O . LEU A 1 83 ? -7.151 10.210 13.795 1.00 91.94 83 LEU A O 1
ATOM 670 N N . ASN A 1 84 ? -6.390 9.960 15.894 1.00 89.06 84 ASN A N 1
ATOM 671 C CA . ASN A 1 84 ? -5.014 10.413 15.659 1.00 89.06 84 ASN A CA 1
ATOM 672 C C . ASN A 1 84 ? -4.250 9.372 14.814 1.00 89.06 84 ASN A C 1
ATOM 674 O O . ASN A 1 84 ? -3.727 9.688 13.744 1.00 89.06 84 ASN A O 1
ATOM 678 N N . TYR A 1 85 ? -4.309 8.102 15.230 1.00 87.75 85 TYR A N 1
ATOM 679 C CA . TYR A 1 85 ? -3.727 6.956 14.525 1.00 87.75 85 TYR A CA 1
ATOM 680 C C . TYR A 1 85 ? -4.224 6.807 13.081 1.00 87.75 85 TYR A C 1
ATOM 682 O O . TYR A 1 85 ? -3.431 6.827 12.138 1.00 87.75 85 TYR A O 1
ATOM 690 N N . SER A 1 86 ? -5.544 6.688 12.900 1.00 91.31 86 SER A N 1
ATOM 691 C CA . SER A 1 86 ? -6.139 6.444 11.581 1.00 91.31 86 SER A CA 1
ATOM 692 C C . SER A 1 86 ? -5.919 7.608 10.613 1.00 91.31 86 SER A C 1
ATOM 694 O O . SER A 1 86 ? -5.824 7.371 9.415 1.00 91.31 86 SER A O 1
ATOM 696 N N . LEU A 1 87 ? -5.774 8.848 11.100 1.00 90.00 87 LEU A N 1
ATOM 697 C CA . LEU A 1 87 ? -5.415 9.985 10.246 1.00 90.00 87 LEU A CA 1
ATOM 698 C C . LEU A 1 87 ? -4.001 9.816 9.670 1.00 90.00 87 LEU A C 1
ATOM 700 O O . LEU A 1 87 ? -3.846 9.798 8.452 1.00 90.00 87 LEU A O 1
ATOM 704 N N . LYS A 1 88 ? -3.002 9.600 10.534 1.00 85.69 88 LYS A N 1
ATOM 705 C CA . LYS A 1 88 ? -1.596 9.418 10.132 1.00 85.69 88 LYS A CA 1
ATOM 706 C C . LYS A 1 88 ? -1.401 8.221 9.201 1.00 85.69 88 LYS A C 1
ATOM 708 O O . LYS A 1 88 ? -0.617 8.292 8.257 1.00 85.69 88 LYS A O 1
ATOM 713 N N . LEU A 1 89 ? -2.136 7.130 9.429 1.00 85.19 89 LEU A N 1
ATOM 714 C CA . LEU A 1 89 ? -2.097 5.958 8.554 1.00 85.19 89 LEU A CA 1
ATOM 715 C C . LEU A 1 89 ? -2.682 6.263 7.160 1.00 85.19 89 LEU A C 1
ATOM 717 O O . LEU A 1 89 ? -2.086 5.877 6.157 1.00 85.19 89 LEU A O 1
ATOM 721 N N . LEU A 1 90 ? -3.786 7.013 7.069 1.00 90.31 90 LEU A N 1
ATOM 722 C CA . LEU A 1 90 ? -4.342 7.463 5.783 1.00 90.31 90 LEU A CA 1
ATOM 723 C C . LEU A 1 90 ? -3.405 8.456 5.063 1.00 90.31 90 LEU A C 1
ATOM 725 O O . LEU A 1 90 ? -3.270 8.396 3.842 1.00 90.31 90 LEU A O 1
ATOM 729 N N . GLU A 1 91 ? -2.716 9.337 5.792 1.00 83.75 91 GLU A N 1
ATOM 730 C CA . GLU A 1 91 ? -1.692 10.247 5.245 1.00 83.75 91 GLU A CA 1
ATOM 731 C C . GLU A 1 91 ? -0.483 9.476 4.678 1.00 83.75 91 GLU A C 1
ATOM 733 O O . GLU A 1 91 ? -0.044 9.744 3.556 1.00 83.75 91 GLU A O 1
ATOM 738 N N . PHE A 1 92 ? -0.003 8.451 5.389 1.00 80.31 92 PHE A N 1
ATOM 739 C CA . PHE A 1 92 ? 1.051 7.548 4.916 1.00 80.31 92 PHE A CA 1
ATOM 740 C C . PHE A 1 92 ? 0.645 6.773 3.648 1.00 80.31 92 PHE A C 1
ATOM 742 O O . PHE A 1 92 ? 1.401 6.734 2.675 1.00 80.31 92 PHE A O 1
ATOM 749 N N . LEU A 1 93 ? -0.569 6.216 3.611 1.00 83.00 93 LEU A N 1
ATOM 750 C CA . LEU A 1 93 ? -1.092 5.480 2.451 1.00 83.00 93 LEU A CA 1
ATOM 751 C C . LEU A 1 93 ? -1.303 6.393 1.226 1.00 83.00 93 LEU A C 1
ATOM 753 O O . LEU A 1 93 ? -1.007 5.994 0.096 1.00 83.00 93 LEU A O 1
ATOM 757 N N . ASN A 1 94 ? -1.702 7.654 1.434 1.00 83.81 94 ASN A N 1
ATOM 758 C CA . ASN A 1 94 ? -1.709 8.678 0.382 1.00 83.81 94 ASN A CA 1
ATOM 759 C C . ASN A 1 94 ? -0.291 8.972 -0.148 1.00 83.81 94 ASN A C 1
ATOM 761 O O . ASN A 1 94 ? -0.098 9.107 -1.360 1.00 83.81 94 ASN A O 1
ATOM 765 N N . SER A 1 95 ? 0.716 9.033 0.732 1.00 78.06 95 SER A N 1
ATOM 766 C CA . SER A 1 95 ? 2.122 9.233 0.346 1.00 78.06 95 SER A CA 1
ATOM 767 C C . SER A 1 95 ? 2.667 8.063 -0.488 1.00 78.06 95 SER A C 1
ATOM 769 O O . SER A 1 95 ? 3.310 8.281 -1.524 1.00 78.06 95 SER A O 1
ATOM 771 N N . ILE A 1 96 ? 2.321 6.819 -0.125 1.00 78.88 96 ILE A N 1
ATOM 772 C CA . ILE A 1 96 ? 2.588 5.628 -0.949 1.00 78.88 96 ILE A CA 1
ATOM 773 C C . ILE A 1 96 ? 1.909 5.763 -2.316 1.00 78.88 96 ILE A C 1
ATOM 775 O O . ILE A 1 96 ? 2.586 5.648 -3.334 1.00 78.88 96 ILE A O 1
ATOM 779 N N . SER A 1 97 ? 0.616 6.079 -2.363 1.00 82.31 97 SER A N 1
ATOM 780 C CA . SER A 1 97 ? -0.164 6.169 -3.611 1.00 82.31 97 SER A CA 1
ATOM 781 C C . SER A 1 97 ? 0.372 7.240 -4.578 1.00 82.31 97 SER A C 1
ATOM 783 O O . SER A 1 97 ? 0.502 7.010 -5.786 1.00 82.31 97 SER A O 1
ATOM 785 N N . SER A 1 98 ? 0.784 8.393 -4.042 1.00 77.19 98 SER A N 1
ATOM 786 C CA . SER A 1 98 ? 1.496 9.448 -4.779 1.00 77.19 98 SER A CA 1
ATOM 787 C C . SER A 1 98 ? 2.840 8.952 -5.337 1.00 77.19 98 SER A C 1
ATOM 789 O O . SER A 1 98 ? 3.170 9.158 -6.510 1.00 77.19 98 SER A O 1
ATOM 791 N N . SER A 1 99 ? 3.597 8.212 -4.524 1.00 78.88 99 SER A N 1
ATOM 792 C CA . SER A 1 99 ? 4.898 7.654 -4.905 1.00 78.88 99 SER A CA 1
ATOM 793 C C . SER A 1 99 ? 4.776 6.558 -5.969 1.00 78.88 99 SER A C 1
ATOM 795 O O . SER A 1 99 ? 5.520 6.582 -6.949 1.00 78.88 99 SER A O 1
ATOM 797 N N . LEU A 1 100 ? 3.797 5.654 -5.849 1.00 81.81 100 LEU A N 1
ATOM 798 C CA . LEU A 1 100 ? 3.452 4.661 -6.873 1.00 81.81 100 LEU A CA 1
ATOM 799 C C . LEU A 1 100 ? 3.078 5.332 -8.199 1.00 81.81 100 LEU A C 1
ATOM 801 O O . LEU A 1 100 ? 3.545 4.905 -9.254 1.00 81.81 100 LEU A O 1
ATOM 805 N N . SER A 1 101 ? 2.309 6.424 -8.148 1.00 80.50 101 SER A N 1
ATOM 806 C CA . SER A 1 101 ? 1.933 7.205 -9.334 1.00 80.50 101 SER A CA 1
ATOM 807 C C . SER A 1 101 ? 3.157 7.807 -10.036 1.00 80.50 101 SER A C 1
ATOM 809 O O . SER A 1 101 ? 3.286 7.710 -11.258 1.00 80.50 101 SER A O 1
ATOM 811 N N . HIS A 1 102 ? 4.107 8.368 -9.279 1.00 79.69 102 HIS A N 1
ATOM 812 C CA . HIS A 1 102 ? 5.378 8.850 -9.828 1.00 79.69 102 HIS A CA 1
ATOM 813 C C . HIS A 1 102 ? 6.250 7.720 -10.398 1.00 79.69 102 HIS A C 1
ATOM 815 O O . HIS A 1 102 ? 6.803 7.878 -11.486 1.00 79.69 102 HIS A O 1
ATOM 821 N N . LEU A 1 103 ? 6.331 6.567 -9.729 1.00 81.25 103 LEU A N 1
ATOM 822 C CA . LEU A 1 103 ? 7.067 5.396 -10.222 1.00 81.25 103 LEU A CA 1
ATOM 823 C C . LEU A 1 103 ? 6.435 4.816 -11.500 1.00 81.25 103 LEU A C 1
ATOM 825 O O . LEU A 1 103 ? 7.155 4.449 -12.429 1.00 81.25 103 LEU A O 1
ATOM 829 N N . GLY A 1 104 ? 5.103 4.803 -11.593 1.00 85.25 104 GLY A N 1
ATOM 830 C CA . GLY A 1 104 ? 4.365 4.431 -12.800 1.00 85.25 104 GLY A CA 1
ATOM 831 C C . GLY A 1 104 ? 4.616 5.392 -13.964 1.00 85.25 104 GLY A C 1
ATOM 832 O O . GLY A 1 104 ? 4.921 4.950 -15.072 1.00 85.25 104 GLY A O 1
ATOM 833 N N . GLN A 1 105 ? 4.592 6.704 -13.710 1.00 84.62 105 GLN A N 1
ATOM 834 C CA . GLN A 1 105 ? 4.946 7.721 -14.706 1.00 84.62 105 GLN A CA 1
ATOM 835 C C . GLN A 1 105 ? 6.393 7.552 -15.207 1.00 84.62 105 GLN A C 1
ATOM 837 O O . GLN A 1 105 ? 6.645 7.650 -16.413 1.00 84.62 105 GLN A O 1
ATOM 842 N N . SER A 1 106 ? 7.341 7.246 -14.312 1.00 83.69 106 SER A N 1
ATOM 843 C CA . SER A 1 106 ? 8.719 6.916 -14.693 1.00 83.69 106 SER A CA 1
ATOM 844 C C . SER A 1 106 ? 8.778 5.653 -15.558 1.00 83.69 106 SER A C 1
ATOM 846 O O . SER A 1 106 ? 9.405 5.685 -16.614 1.00 83.69 106 SER A O 1
ATOM 848 N N . ARG A 1 107 ? 8.072 4.575 -15.180 1.00 87.88 107 ARG A N 1
ATOM 849 C CA . ARG A 1 107 ? 8.003 3.311 -15.940 1.00 87.88 107 ARG A CA 1
ATOM 850 C C . ARG A 1 107 ? 7.510 3.517 -17.374 1.00 87.88 107 ARG A C 1
ATOM 852 O O . ARG A 1 107 ? 8.156 3.057 -18.315 1.00 87.88 107 ARG A O 1
ATOM 859 N N . VAL A 1 108 ? 6.418 4.262 -17.553 1.00 90.38 108 VAL A N 1
ATOM 860 C CA . VAL A 1 108 ? 5.871 4.605 -18.880 1.00 90.38 108 VAL A CA 1
ATOM 861 C C . VAL A 1 108 ? 6.866 5.447 -19.688 1.00 90.38 108 VAL A C 1
ATOM 863 O O . VAL A 1 108 ? 7.059 5.202 -20.877 1.00 90.38 108 VAL A O 1
ATOM 866 N N . SER A 1 109 ? 7.565 6.386 -19.041 1.00 88.06 109 SER A N 1
ATOM 867 C CA . SER A 1 109 ? 8.587 7.220 -19.694 1.00 88.06 109 SER A CA 1
ATOM 868 C C . SER A 1 109 ? 9.789 6.402 -20.188 1.00 88.06 109 SER A C 1
ATOM 870 O O . SER A 1 109 ? 10.255 6.621 -21.308 1.00 88.06 109 SER A O 1
ATOM 872 N N . ILE A 1 110 ? 10.251 5.423 -19.398 1.00 89.38 110 ILE A N 1
ATOM 873 C CA . ILE A 1 110 ? 11.310 4.480 -19.797 1.00 89.38 110 ILE A CA 1
ATOM 874 C C . ILE A 1 110 ? 10.819 3.584 -20.942 1.00 89.38 110 ILE A C 1
ATOM 876 O O . ILE A 1 110 ? 11.528 3.420 -21.929 1.00 89.38 110 ILE A O 1
ATOM 880 N N . SER A 1 111 ? 9.595 3.056 -20.853 1.00 92.62 111 SER A N 1
ATOM 881 C CA . SER A 1 111 ? 9.003 2.175 -21.876 1.00 92.62 111 SER A CA 1
ATOM 882 C C . SER A 1 111 ? 8.874 2.881 -23.233 1.00 92.62 111 SER A C 1
ATOM 884 O O . SER A 1 111 ? 9.208 2.322 -24.276 1.00 92.62 111 SER A O 1
ATOM 886 N N . HIS A 1 112 ? 8.482 4.158 -23.226 1.00 92.88 112 HIS A N 1
ATOM 887 C CA . HIS A 1 112 ? 8.493 4.999 -24.422 1.00 92.88 112 HIS A CA 1
ATOM 888 C C . HIS A 1 112 ? 9.920 5.220 -24.955 1.00 92.88 112 HIS A C 1
ATOM 890 O O . HIS A 1 112 ? 10.144 5.123 -26.160 1.00 92.88 112 HIS A O 1
ATOM 896 N N . ALA A 1 113 ? 10.903 5.499 -24.091 1.00 91.25 113 ALA A N 1
ATOM 897 C CA . ALA A 1 113 ? 12.300 5.648 -24.512 1.00 91.25 113 ALA A CA 1
ATOM 898 C C . ALA A 1 113 ? 12.873 4.350 -25.117 1.00 91.25 113 ALA A C 1
ATOM 900 O O . ALA A 1 113 ? 13.562 4.406 -26.132 1.00 91.25 113 ALA A O 1
ATOM 901 N N . LEU A 1 114 ? 12.514 3.189 -24.560 1.00 92.38 114 LEU A N 1
ATOM 902 C CA . LEU A 1 114 ? 12.843 1.862 -25.083 1.00 92.38 114 LEU A CA 1
ATOM 903 C C . LEU A 1 114 ? 12.261 1.643 -26.492 1.00 92.38 114 LEU A C 1
ATOM 905 O O . LEU A 1 114 ? 12.984 1.207 -27.382 1.00 92.38 114 LEU A O 1
ATOM 909 N N . SER A 1 115 ? 11.008 2.039 -26.745 1.00 92.81 115 SER A N 1
ATOM 910 C CA . SER A 1 115 ? 10.398 1.944 -28.088 1.00 92.81 115 SER A CA 1
ATOM 911 C C . SER A 1 115 ? 11.062 2.836 -29.156 1.00 92.81 115 SER A C 1
ATOM 913 O O . SER A 1 115 ? 10.925 2.586 -30.354 1.00 92.81 115 SER A O 1
ATOM 915 N N . LEU A 1 116 ? 11.823 3.857 -28.741 1.00 92.94 116 LEU A N 1
ATOM 916 C CA . LEU A 1 116 ? 12.600 4.705 -29.648 1.00 92.94 116 LEU A CA 1
ATOM 917 C C . LEU A 1 116 ? 13.972 4.119 -30.013 1.00 92.94 116 LEU A C 1
ATOM 919 O O . LEU A 1 116 ? 14.629 4.670 -30.892 1.00 92.94 116 LEU A O 1
ATOM 923 N N . VAL A 1 117 ? 14.420 3.021 -29.392 1.00 91.50 117 VAL A N 1
ATOM 924 C CA . VAL A 1 117 ? 15.766 2.454 -29.621 1.00 91.50 117 VAL A CA 1
ATOM 925 C C . VAL A 1 117 ? 16.010 2.079 -31.085 1.00 91.50 117 VAL A C 1
ATOM 927 O O . VAL A 1 117 ? 17.102 2.318 -31.589 1.00 91.50 117 VAL A O 1
ATOM 930 N N . GLU A 1 118 ? 15.007 1.540 -31.780 1.00 87.75 118 GLU A N 1
ATOM 931 C CA . GLU A 1 118 ? 15.128 1.145 -33.194 1.00 87.75 118 GLU A CA 1
ATOM 932 C C . GLU A 1 118 ? 14.838 2.296 -34.177 1.00 87.75 118 GLU A C 1
ATOM 934 O O . GLU A 1 118 ? 15.262 2.244 -35.329 1.00 87.75 118 GLU A O 1
ATOM 939 N N . SER A 1 119 ? 14.113 3.336 -33.746 1.00 90.62 119 SER A N 1
ATOM 940 C CA . SER A 1 119 ? 13.539 4.368 -34.631 1.00 90.62 119 SER A CA 1
ATOM 941 C C . SER A 1 119 ? 14.158 5.764 -34.479 1.00 90.62 119 SER A C 1
ATOM 943 O O . SER A 1 119 ? 14.203 6.521 -35.447 1.00 90.62 119 SER A O 1
ATOM 945 N N . SER A 1 120 ? 14.667 6.111 -33.295 1.00 92.06 120 SER A N 1
ATOM 946 C CA . SER A 1 120 ? 15.492 7.297 -33.038 1.00 92.06 120 SER A CA 1
ATOM 947 C C . SER A 1 120 ? 16.453 7.037 -31.862 1.00 92.06 120 SER A C 1
ATOM 949 O O . SER A 1 120 ? 16.200 7.492 -30.737 1.00 92.06 120 SER A O 1
ATOM 951 N N . PRO A 1 121 ? 17.575 6.325 -32.098 1.00 87.75 121 PRO A N 1
ATOM 952 C CA . PRO A 1 121 ? 18.516 5.911 -31.052 1.00 87.75 121 PRO A CA 1
ATOM 953 C C . PRO A 1 121 ? 19.001 7.060 -30.154 1.00 87.75 121 PRO A C 1
ATOM 955 O O . PRO A 1 121 ? 19.052 6.927 -28.932 1.00 87.75 121 PRO A O 1
ATOM 958 N N . GLN A 1 122 ? 19.285 8.229 -30.740 1.00 87.94 122 GLN A N 1
ATOM 959 C CA . GLN A 1 122 ? 19.745 9.401 -29.989 1.00 87.94 122 GLN A CA 1
ATOM 960 C C . GLN A 1 122 ? 18.659 9.953 -29.049 1.00 87.94 122 GLN A C 1
ATOM 962 O O . GLN A 1 122 ? 18.956 10.325 -27.914 1.00 87.94 122 GLN A O 1
ATOM 967 N N . SER A 1 123 ? 17.393 9.958 -29.486 1.00 89.19 123 SER A N 1
ATOM 968 C CA . SER A 1 123 ? 16.255 10.367 -28.650 1.00 89.19 123 SER A CA 1
ATOM 969 C C . SER A 1 123 ? 15.924 9.338 -27.566 1.00 89.19 123 SER A C 1
ATOM 971 O O . SER A 1 123 ? 15.392 9.713 -26.520 1.00 89.19 123 SER A O 1
ATOM 973 N N . ALA A 1 124 ? 16.227 8.056 -27.794 1.00 87.19 124 ALA A N 1
ATOM 974 C CA . ALA A 1 124 ? 16.166 7.031 -26.758 1.00 87.19 124 ALA A CA 1
ATOM 975 C C . ALA A 1 124 ? 17.221 7.301 -25.673 1.00 87.19 124 ALA A C 1
ATOM 977 O O . ALA A 1 124 ? 16.860 7.398 -24.502 1.00 87.19 124 ALA A O 1
ATOM 978 N N . ILE A 1 125 ? 18.488 7.519 -26.055 1.00 86.81 125 ILE A N 1
ATOM 979 C CA . ILE A 1 125 ? 19.589 7.833 -25.124 1.00 86.81 125 ILE A CA 1
ATOM 980 C C . ILE A 1 125 ? 19.289 9.084 -24.288 1.00 86.81 125 ILE A C 1
ATOM 982 O O . ILE A 1 125 ? 19.389 9.033 -23.062 1.00 86.81 125 ILE A O 1
ATOM 986 N N . GLU A 1 126 ? 18.882 10.186 -24.926 1.00 87.19 126 GLU A N 1
ATOM 987 C CA . GLU A 1 126 ? 18.549 11.445 -24.244 1.00 87.19 126 GLU A CA 1
ATOM 988 C C . GLU A 1 126 ? 17.466 11.238 -23.173 1.00 87.19 126 GLU A C 1
ATOM 990 O O . GLU A 1 126 ? 17.610 11.677 -22.031 1.00 87.19 126 GLU A O 1
ATOM 995 N N . ARG A 1 127 ? 16.399 10.506 -23.518 1.00 86.12 127 ARG A N 1
ATOM 996 C CA . ARG A 1 127 ? 15.297 10.218 -22.593 1.00 86.12 127 ARG A CA 1
ATOM 997 C C . ARG A 1 127 ? 15.709 9.258 -21.483 1.00 86.12 127 ARG A C 1
ATOM 999 O O . ARG A 1 127 ? 15.339 9.515 -20.342 1.00 86.12 127 ARG A O 1
ATOM 1006 N N . LEU A 1 128 ? 16.481 8.210 -21.792 1.00 83.81 128 LEU A N 1
ATOM 1007 C CA . LEU A 1 128 ? 17.008 7.249 -20.814 1.00 83.81 128 LEU A CA 1
ATOM 1008 C C . LEU A 1 128 ? 17.914 7.934 -19.777 1.00 83.81 128 LEU A C 1
ATOM 1010 O O . LEU A 1 128 ? 17.774 7.675 -18.584 1.00 83.81 128 LEU A O 1
ATOM 1014 N N . GLY A 1 129 ? 18.778 8.860 -20.208 1.00 72.88 129 GLY A N 1
ATOM 1015 C CA . GLY A 1 129 ? 19.638 9.646 -19.315 1.00 72.88 129 GLY A CA 1
ATOM 1016 C C . GLY A 1 129 ? 18.900 10.701 -18.477 1.00 72.88 129 GLY A C 1
ATOM 1017 O O . GLY A 1 129 ? 19.383 11.080 -17.412 1.00 72.88 129 GLY A O 1
ATOM 1018 N N . ALA A 1 130 ? 17.726 11.162 -18.920 1.00 75.75 130 ALA A N 1
ATOM 1019 C CA . ALA A 1 130 ? 16.939 12.185 -18.227 1.00 75.75 130 ALA A CA 1
ATOM 1020 C C . ALA A 1 130 ? 16.044 11.650 -17.088 1.00 75.75 130 ALA A C 1
ATOM 1022 O O . ALA A 1 130 ? 15.496 12.445 -16.319 1.00 75.75 130 ALA A O 1
ATOM 1023 N N . ILE A 1 131 ? 15.861 10.329 -16.954 1.00 68.75 131 ILE A N 1
ATOM 1024 C CA . ILE A 1 131 ? 14.993 9.756 -15.912 1.00 68.75 131 ILE A CA 1
ATOM 1025 C C . ILE A 1 131 ? 15.652 9.858 -14.536 1.00 68.75 131 ILE A C 1
ATOM 1027 O O . ILE A 1 131 ? 16.580 9.127 -14.194 1.00 68.75 131 ILE A O 1
ATOM 1031 N N . GLN A 1 132 ? 15.088 10.731 -13.705 1.00 63.88 132 GLN A N 1
ATOM 1032 C CA . GLN A 1 132 ? 15.347 10.758 -12.273 1.00 63.88 132 GLN A CA 1
ATOM 1033 C C . GLN A 1 132 ? 14.190 10.097 -11.531 1.00 63.88 132 GLN A C 1
ATOM 1035 O O . GLN A 1 132 ? 13.067 10.607 -11.507 1.00 63.88 132 GLN A O 1
ATOM 1040 N N . PHE A 1 133 ? 14.473 8.976 -10.874 1.00 62.50 133 PHE A N 1
ATOM 1041 C CA . PHE A 1 133 ? 13.563 8.430 -9.881 1.00 62.50 133 PHE A CA 1
ATOM 1042 C C . PHE A 1 133 ? 13.543 9.354 -8.662 1.00 62.50 133 PHE A C 1
ATOM 1044 O O . PHE A 1 133 ? 14.540 9.479 -7.947 1.00 62.50 133 PHE A O 1
ATOM 1051 N N . LYS A 1 134 ? 12.408 10.021 -8.428 1.00 53.03 134 LYS A N 1
ATOM 1052 C CA . LYS A 1 134 ? 12.200 10.797 -7.202 1.00 53.03 134 LYS A CA 1
ATOM 1053 C C . LYS A 1 134 ? 12.312 9.855 -6.005 1.00 53.03 134 LYS A C 1
ATOM 1055 O O . LYS A 1 134 ? 11.573 8.881 -5.911 1.00 53.03 134 LYS A O 1
ATOM 1060 N N . ASN A 1 135 ? 13.227 10.165 -5.094 1.00 49.19 135 ASN A N 1
ATOM 1061 C CA . ASN A 1 135 ? 13.326 9.456 -3.825 1.00 49.19 135 ASN A CA 1
ATOM 1062 C C . ASN A 1 135 ? 12.050 9.672 -3.001 1.00 49.19 135 ASN A C 1
ATOM 1064 O O . ASN A 1 135 ? 11.546 10.796 -2.947 1.00 49.19 135 ASN A O 1
ATOM 1068 N N . LEU A 1 136 ? 11.592 8.619 -2.319 1.00 44.56 136 LEU A N 1
ATOM 1069 C CA . LEU A 1 136 ? 10.617 8.715 -1.231 1.00 44.56 136 LEU A CA 1
ATOM 1070 C C . LEU A 1 136 ? 11.133 9.741 -0.210 1.00 44.56 136 LEU A C 1
ATOM 1072 O O . LEU A 1 136 ? 12.219 9.570 0.350 1.00 44.56 136 LEU A O 1
ATOM 1076 N N . GLN A 1 137 ? 10.408 10.844 -0.015 1.00 41.59 137 GLN A N 1
ATOM 1077 C CA . GLN A 1 137 ? 10.855 11.923 0.865 1.00 41.59 137 GLN A CA 1
ATOM 1078 C C . GLN A 1 137 ? 10.358 11.685 2.291 1.00 41.59 137 GLN A C 1
ATOM 1080 O O . GLN A 1 137 ? 9.233 12.022 2.638 1.00 41.59 137 GLN A O 1
ATOM 1085 N N . SER A 1 138 ? 11.238 11.166 3.149 1.00 41.03 138 SER A N 1
ATOM 1086 C CA . SER A 1 138 ? 10.968 10.981 4.584 1.00 41.03 138 SER A CA 1
ATOM 1087 C C . SER A 1 138 ? 10.636 12.280 5.335 1.00 41.03 138 SER A C 1
ATOM 1089 O O . SER A 1 138 ? 10.083 12.232 6.429 1.00 41.03 138 SER A O 1
ATOM 1091 N N . ASN A 1 139 ? 10.930 13.447 4.752 1.00 38.41 139 ASN A N 1
ATOM 1092 C CA . ASN A 1 139 ? 10.573 14.749 5.319 1.00 38.41 139 ASN A CA 1
ATOM 1093 C C . ASN A 1 139 ? 9.055 14.966 5.426 1.00 38.41 139 ASN A C 1
ATOM 1095 O O . ASN A 1 139 ? 8.623 15.602 6.383 1.00 38.41 139 ASN A O 1
ATOM 1099 N N . ASP A 1 140 ? 8.266 14.408 4.502 1.00 37.56 140 ASP A N 1
ATOM 1100 C CA . ASP A 1 140 ? 6.799 14.521 4.507 1.00 37.56 140 ASP A CA 1
ATOM 1101 C C . ASP A 1 140 ? 6.144 13.559 5.525 1.00 37.56 140 ASP A C 1
ATOM 1103 O O . ASP A 1 140 ? 4.943 13.625 5.766 1.00 37.56 140 ASP A O 1
ATOM 1107 N N . LEU A 1 141 ? 6.939 12.674 6.143 1.00 39.56 141 LEU A N 1
ATOM 1108 C CA . LEU A 1 141 ? 6.524 11.680 7.142 1.00 39.56 141 LEU A CA 1
ATOM 1109 C C . LEU A 1 141 ? 7.121 11.957 8.534 1.00 39.56 141 LEU A C 1
ATOM 1111 O O . LEU A 1 141 ? 7.147 11.074 9.391 1.00 39.56 141 LEU A O 1
ATOM 1115 N N . LYS A 1 142 ? 7.587 13.189 8.793 1.00 39.78 142 LYS A N 1
ATOM 1116 C CA . LYS A 1 142 ? 8.028 13.625 10.129 1.00 39.78 142 LYS A CA 1
ATOM 1117 C C . LYS A 1 142 ? 6.843 13.829 11.076 1.00 39.78 142 LYS A C 1
ATOM 1119 O O . LYS A 1 142 ? 6.483 14.952 11.424 1.00 39.78 142 LYS A O 1
ATOM 1124 N N . VAL A 1 143 ? 6.266 12.720 11.524 1.00 42.41 143 VAL A N 1
ATOM 1125 C CA . VAL A 1 143 ? 5.377 12.692 12.683 1.00 42.41 143 VAL A CA 1
ATOM 1126 C C . VAL A 1 143 ? 6.208 13.020 13.923 1.00 42.41 143 VAL A C 1
ATOM 1128 O O . VAL A 1 143 ? 7.025 12.214 14.360 1.00 42.41 143 VAL A O 1
ATOM 1131 N N . GLU A 1 144 ? 5.992 14.198 14.509 1.00 41.81 144 GLU A N 1
ATOM 1132 C CA . GLU A 1 144 ? 6.407 14.434 15.890 1.00 41.81 144 GLU A CA 1
ATOM 1133 C C . GLU A 1 144 ? 5.575 13.524 16.803 1.00 41.81 144 GLU A C 1
ATOM 1135 O O . GLU A 1 144 ? 4.394 13.783 17.061 1.00 41.81 144 GLU A O 1
ATOM 1140 N N . GLU A 1 145 ? 6.193 12.462 17.320 1.00 45.53 145 GLU A N 1
ATOM 1141 C CA . GLU A 1 145 ? 5.720 11.828 18.546 1.00 45.53 145 GLU A CA 1
ATOM 1142 C C . GLU A 1 145 ? 5.950 12.800 19.705 1.00 45.53 145 GLU A C 1
ATOM 1144 O O . GLU A 1 145 ? 6.961 12.773 20.403 1.00 45.53 145 GLU A O 1
ATOM 1149 N N . LYS A 1 146 ? 4.972 13.683 19.919 1.00 44.12 146 LYS A N 1
ATOM 1150 C CA . LYS A 1 146 ? 4.720 14.164 21.272 1.00 44.12 146 LYS A CA 1
ATOM 1151 C C . LYS A 1 146 ? 4.289 12.956 22.083 1.00 44.12 146 LYS A C 1
ATOM 1153 O O . LYS A 1 146 ? 3.270 12.346 21.764 1.00 44.12 146 LYS A O 1
ATOM 1158 N N . GLU A 1 147 ? 5.065 12.639 23.110 1.00 44.12 147 GLU A N 1
ATOM 1159 C CA . GLU A 1 147 ? 4.661 11.709 24.155 1.00 44.12 147 GLU A CA 1
ATOM 1160 C C . GLU A 1 147 ? 3.329 12.215 24.735 1.00 44.12 147 GLU A C 1
ATOM 1162 O O . GLU A 1 147 ? 3.276 13.218 25.451 1.00 44.12 147 GLU A O 1
ATOM 1167 N N . GLU A 1 148 ? 2.225 11.565 24.354 1.00 48.72 148 GLU A N 1
ATOM 1168 C CA . GLU A 1 148 ? 0.927 11.771 24.989 1.00 48.72 148 GLU A CA 1
ATOM 1169 C C . GLU A 1 148 ? 1.080 11.322 26.440 1.00 48.72 148 GLU A C 1
ATOM 1171 O O . GLU A 1 148 ? 1.114 10.123 26.708 1.00 48.72 148 GLU A O 1
ATOM 1176 N N . SER A 1 149 ? 1.209 12.299 27.346 1.00 43.69 149 SER A N 1
ATOM 1177 C CA . SER A 1 149 ? 1.248 12.112 28.798 1.00 43.69 149 SER A CA 1
ATOM 1178 C C . SER A 1 149 ? 0.321 10.973 29.209 1.00 43.69 149 SER A C 1
ATOM 1180 O O . SER A 1 149 ? -0.897 11.093 29.061 1.00 43.69 149 SER A O 1
ATOM 1182 N N . GLU A 1 150 ? 0.891 9.886 29.732 1.00 49.78 150 GLU A N 1
ATOM 1183 C CA . GLU A 1 150 ? 0.130 8.738 30.217 1.00 49.78 150 GLU A CA 1
ATOM 1184 C C . GLU A 1 150 ? -0.644 9.129 31.486 1.00 49.78 150 GLU A C 1
ATOM 1186 O O . GLU A 1 150 ? -0.230 8.853 32.612 1.00 49.78 150 GLU A O 1
ATOM 1191 N N . GLU A 1 151 ? -1.796 9.789 31.313 1.00 49.53 151 GLU A N 1
ATOM 1192 C CA . GLU A 1 151 ? -2.823 9.807 32.349 1.00 49.53 151 GLU A CA 1
ATOM 1193 C C . GLU A 1 151 ? -3.150 8.354 32.689 1.00 49.53 151 GLU A C 1
ATOM 1195 O O . GLU A 1 151 ? -3.551 7.568 31.825 1.00 49.53 151 GLU A O 1
ATOM 1200 N N . ALA A 1 152 ? -2.925 8.000 33.956 1.00 48.09 152 ALA A N 1
ATOM 1201 C CA . ALA A 1 152 ? -3.015 6.643 34.477 1.00 48.09 152 ALA A CA 1
ATOM 1202 C C . ALA A 1 152 ? -4.479 6.184 34.610 1.00 48.09 152 ALA A C 1
ATOM 1204 O O . ALA A 1 152 ? -4.992 5.941 35.705 1.00 48.09 152 ALA A O 1
ATOM 1205 N N . ASN A 1 153 ? -5.162 6.091 33.470 1.00 60.03 153 ASN A N 1
ATOM 1206 C CA . ASN A 1 153 ? -6.526 5.611 33.352 1.00 60.03 153 ASN A CA 1
ATOM 1207 C C . ASN A 1 153 ? -6.598 4.160 33.826 1.00 60.03 153 ASN A C 1
ATOM 1209 O O . ASN A 1 153 ? -5.967 3.264 33.266 1.00 60.03 153 ASN A O 1
ATOM 1213 N N . CYS A 1 154 ? -7.397 3.928 34.865 1.00 67.75 154 CYS A N 1
ATOM 1214 C CA . CYS A 1 154 ? -7.601 2.608 35.448 1.00 67.75 154 CYS A CA 1
ATOM 1215 C C . CYS A 1 154 ? -8.575 1.786 34.582 1.00 67.75 154 CYS A C 1
ATOM 1217 O O . CYS A 1 154 ? -9.729 1.567 34.954 1.00 67.75 154 CYS A O 1
ATOM 1219 N N . TYR A 1 155 ? -8.127 1.384 33.390 1.00 78.50 155 TYR A N 1
ATOM 1220 C CA . TYR A 1 155 ? -8.884 0.502 32.504 1.00 78.50 155 TYR A CA 1
ATOM 1221 C C . TYR A 1 155 ? -9.062 -0.877 33.147 1.00 78.50 155 TYR A C 1
ATOM 1223 O O . TYR A 1 155 ? -8.124 -1.435 33.719 1.00 78.50 155 TYR A O 1
ATOM 1231 N N . THR A 1 156 ? -10.253 -1.465 33.018 1.00 81.50 156 THR A N 1
ATOM 1232 C CA . THR A 1 156 ? -10.537 -2.807 33.552 1.00 81.50 156 THR A CA 1
ATOM 1233 C C . THR A 1 156 ? -11.262 -3.687 32.533 1.00 81.50 156 THR A C 1
ATOM 1235 O O . THR A 1 156 ? -11.971 -3.198 31.651 1.00 81.50 156 THR A O 1
ATOM 1238 N N . GLY A 1 157 ? -11.060 -5.006 32.626 1.00 87.62 157 GLY A N 1
ATOM 1239 C CA . GLY A 1 157 ? -11.720 -5.997 31.767 1.00 87.62 157 GLY A CA 1
ATOM 1240 C C . GLY A 1 157 ? -11.588 -5.688 30.271 1.00 87.62 157 GLY A C 1
ATOM 1241 O O . GLY A 1 157 ? -10.481 -5.570 29.745 1.00 87.62 157 GLY A O 1
ATOM 1242 N N . LYS A 1 158 ? -12.733 -5.537 29.592 1.00 89.62 158 LYS A N 1
ATOM 1243 C CA . LYS A 1 158 ? -12.831 -5.253 28.147 1.00 89.62 158 LYS A CA 1
ATOM 1244 C C . LYS A 1 158 ? -12.076 -3.975 27.737 1.00 89.62 158 LYS A C 1
ATOM 1246 O O . LYS A 1 158 ? -11.464 -3.960 26.673 1.00 89.62 158 LYS A O 1
ATOM 1251 N N . GLN A 1 159 ? -12.054 -2.948 28.592 1.00 87.81 159 GLN A N 1
ATOM 1252 C CA . GLN A 1 159 ? -11.379 -1.670 28.315 1.00 87.81 159 GLN A CA 1
ATOM 1253 C C . GLN A 1 159 ? -9.859 -1.840 28.217 1.00 87.81 159 GLN A C 1
ATOM 1255 O O . GLN A 1 159 ? -9.228 -1.310 27.309 1.00 87.81 159 GLN A O 1
ATOM 1260 N N . LEU A 1 160 ? -9.281 -2.614 29.143 1.00 88.44 160 LEU A N 1
ATOM 1261 C CA . LEU A 1 160 ? -7.839 -2.852 29.213 1.00 88.44 160 LEU A CA 1
ATOM 1262 C C . LEU A 1 160 ? -7.356 -3.638 27.989 1.00 88.44 160 LEU A C 1
ATOM 1264 O O . LEU A 1 160 ? -6.394 -3.241 27.342 1.00 88.44 160 LEU A O 1
ATOM 1268 N N . VAL A 1 161 ? -8.078 -4.701 27.619 1.00 90.25 161 VAL A N 1
ATOM 1269 C CA . VAL A 1 161 ? -7.762 -5.506 26.427 1.00 90.25 161 VAL A CA 1
ATOM 1270 C C . VAL A 1 161 ? -7.868 -4.690 25.137 1.00 90.25 161 VAL A C 1
ATOM 1272 O O . VAL A 1 161 ? -7.014 -4.822 24.260 1.00 90.25 161 VAL A O 1
ATOM 1275 N N . PHE A 1 162 ? -8.879 -3.823 25.028 1.00 91.44 162 PHE A N 1
ATOM 1276 C CA . PHE A 1 162 ? -9.007 -2.904 23.900 1.00 91.44 162 PHE A CA 1
ATOM 1277 C C . PHE A 1 162 ? -7.849 -1.894 23.846 1.00 91.44 162 PHE A C 1
ATOM 1279 O O . PHE A 1 162 ? -7.265 -1.686 22.782 1.00 91.44 162 PHE A O 1
ATOM 1286 N N . HIS A 1 163 ? -7.488 -1.292 24.985 1.00 89.31 163 HIS A N 1
ATOM 1287 C CA . HIS A 1 163 ? -6.418 -0.295 25.062 1.00 89.31 163 HIS A CA 1
ATOM 1288 C C . HIS A 1 163 ? -5.033 -0.891 24.771 1.00 89.31 163 HIS A C 1
ATOM 1290 O O . HIS A 1 163 ? -4.313 -0.338 23.940 1.00 89.31 163 HIS A O 1
ATOM 1296 N N . GLU A 1 164 ? -4.691 -2.051 25.347 1.00 90.19 164 GLU A N 1
ATOM 1297 C CA . GLU A 1 164 ? -3.437 -2.765 25.051 1.00 90.19 164 GLU A CA 1
ATOM 1298 C C . GLU A 1 164 ? -3.288 -3.045 23.546 1.00 90.19 164 GLU A C 1
ATOM 1300 O O . GLU A 1 164 ? -2.245 -2.757 22.954 1.00 90.19 164 GLU A O 1
ATOM 1305 N N . ALA A 1 165 ? -4.345 -3.549 22.902 1.00 91.88 165 ALA A N 1
ATOM 1306 C CA . ALA A 1 165 ? -4.325 -3.839 21.472 1.00 91.88 165 ALA A CA 1
ATOM 1307 C C . ALA A 1 165 ? -4.305 -2.576 20.594 1.00 91.88 165 ALA A C 1
ATOM 1309 O O . ALA A 1 165 ? -3.700 -2.593 19.520 1.00 91.88 165 ALA A O 1
ATOM 1310 N N . LEU A 1 166 ? -4.917 -1.471 21.038 1.00 89.81 166 LEU A N 1
ATOM 1311 C CA . LEU A 1 166 ? -4.866 -0.186 20.337 1.00 89.81 166 LEU A CA 1
ATOM 1312 C C . LEU A 1 166 ? -3.457 0.423 20.387 1.00 89.81 166 LEU A C 1
ATOM 1314 O O . LEU A 1 166 ? -2.983 0.917 19.366 1.00 89.81 166 LEU A O 1
ATOM 1318 N N . GLU A 1 167 ? -2.757 0.363 21.523 1.00 86.75 167 GLU A N 1
ATOM 1319 C CA . GLU A 1 167 ? -1.378 0.867 21.613 1.00 86.75 167 GLU A CA 1
ATOM 1320 C C . GLU A 1 167 ? -0.379 -0.030 20.861 1.00 86.75 167 GLU A C 1
ATOM 1322 O O . GLU A 1 167 ? 0.551 0.488 20.242 1.00 86.75 167 GLU A O 1
ATOM 1327 N N . GLU A 1 168 ? -0.583 -1.353 20.817 1.00 87.38 168 GLU A N 1
ATOM 1328 C CA . GLU A 1 168 ? 0.189 -2.241 19.930 1.00 87.38 168 GLU A CA 1
ATOM 1329 C C . GLU A 1 168 ? -0.070 -1.932 18.446 1.00 87.38 168 GLU A C 1
ATOM 1331 O O . GLU A 1 168 ? 0.877 -1.807 17.665 1.00 87.38 168 GLU A O 1
ATOM 1336 N N . THR A 1 169 ? -1.334 -1.711 18.072 1.00 88.69 169 THR A N 1
ATOM 1337 C CA . THR A 1 169 ? -1.748 -1.316 16.713 1.00 88.69 169 THR A CA 1
ATOM 1338 C C . THR A 1 169 ? -1.143 0.030 16.298 1.00 88.69 169 THR A C 1
ATOM 1340 O O . THR A 1 169 ? -0.598 0.156 15.197 1.00 88.69 169 THR A O 1
ATOM 1343 N N . LYS A 1 170 ? -1.140 1.016 17.206 1.00 86.88 170 LYS A N 1
ATOM 1344 C CA . LYS A 1 170 ? -0.459 2.307 17.031 1.00 86.88 170 LYS A CA 1
ATOM 1345 C C . LYS A 1 170 ? 1.044 2.133 16.843 1.00 86.88 170 LYS A C 1
ATOM 1347 O O . LYS A 1 170 ? 1.582 2.593 15.841 1.00 86.88 170 LYS A O 1
ATOM 1352 N N . ARG A 1 171 ? 1.716 1.444 17.771 1.00 83.94 171 ARG A N 1
ATOM 1353 C CA . ARG A 1 171 ? 3.180 1.284 17.794 1.00 83.94 171 ARG A CA 1
ATOM 1354 C C . ARG A 1 171 ? 3.709 0.583 16.543 1.00 83.94 171 ARG A C 1
ATOM 1356 O O . ARG A 1 171 ? 4.681 1.041 15.950 1.00 83.94 171 ARG A O 1
ATOM 1363 N N . ILE A 1 172 ? 3.061 -0.501 16.116 1.00 83.38 172 ILE A N 1
ATOM 1364 C CA . ILE A 1 172 ? 3.460 -1.238 14.908 1.00 83.38 172 ILE A CA 1
ATOM 1365 C C . ILE A 1 172 ? 3.113 -0.432 13.650 1.00 83.38 172 ILE A C 1
ATOM 1367 O O . ILE A 1 172 ? 3.914 -0.388 12.717 1.00 83.38 172 ILE A O 1
ATOM 1371 N N . GLY A 1 173 ? 1.975 0.272 13.639 1.00 81.81 173 GLY A N 1
ATOM 1372 C CA . GLY A 1 173 ? 1.616 1.157 12.534 1.00 81.81 173 GLY A CA 1
ATOM 1373 C C . GLY A 1 173 ? 2.607 2.308 12.333 1.00 81.81 173 GLY A C 1
ATOM 1374 O O . GLY A 1 173 ? 3.048 2.534 11.209 1.00 81.81 173 GLY A O 1
ATOM 1375 N N . TYR A 1 174 ? 3.016 2.977 13.416 1.00 78.69 174 TYR A N 1
ATOM 1376 C CA . TYR A 1 174 ? 4.015 4.050 13.381 1.00 78.69 174 TYR A CA 1
ATOM 1377 C C . TYR A 1 174 ? 5.426 3.552 13.041 1.00 78.69 174 TYR A C 1
ATOM 1379 O O . TYR A 1 174 ? 6.159 4.266 12.354 1.00 78.69 174 TYR A O 1
ATOM 1387 N N . TRP A 1 175 ? 5.802 2.331 13.451 1.00 77.75 175 TRP A N 1
ATOM 1388 C CA . TRP A 1 175 ? 7.049 1.697 13.003 1.00 77.75 175 TRP A CA 1
ATOM 1389 C C . TRP A 1 175 ? 7.076 1.571 11.475 1.00 77.75 175 TRP A C 1
ATOM 1391 O O . TRP A 1 175 ? 8.006 2.062 10.830 1.00 77.75 175 TRP A O 1
ATOM 1401 N N . VAL A 1 176 ? 6.022 0.985 10.891 1.00 74.44 176 VAL A N 1
ATOM 1402 C CA . VAL A 1 176 ? 5.911 0.816 9.436 1.00 74.44 176 VAL A CA 1
ATOM 1403 C C . VAL A 1 176 ? 5.852 2.164 8.711 1.00 74.44 176 VAL A C 1
ATOM 1405 O O . VAL A 1 176 ? 6.565 2.341 7.724 1.00 74.44 176 VAL A O 1
ATOM 1408 N N . SER A 1 177 ? 5.062 3.131 9.193 1.00 65.12 177 SER A N 1
ATOM 1409 C CA . SER A 1 177 ? 4.911 4.421 8.505 1.00 65.12 177 SER A CA 1
ATOM 1410 C C . SER A 1 177 ? 6.175 5.284 8.518 1.00 65.12 177 SER A C 1
ATOM 1412 O O . SER A 1 177 ? 6.357 6.112 7.629 1.00 65.12 177 SER A O 1
ATOM 1414 N N . SER A 1 178 ? 7.036 5.109 9.526 1.00 60.09 178 SER A N 1
ATOM 1415 C CA . SER A 1 178 ? 8.176 6.001 9.791 1.00 60.09 178 SER A CA 1
ATOM 1416 C C . SER A 1 178 ? 9.538 5.422 9.382 1.00 60.09 178 SER A C 1
ATOM 1418 O O . SER A 1 178 ? 10.548 6.112 9.492 1.00 60.09 178 SER A O 1
ATOM 1420 N N . GLY A 1 179 ? 9.601 4.172 8.907 1.00 51.25 179 GLY A N 1
ATOM 1421 C CA . GLY A 1 179 ? 10.807 3.597 8.285 1.00 51.25 179 GLY A CA 1
ATOM 1422 C C . GLY A 1 179 ? 11.970 3.233 9.224 1.00 51.25 179 GLY A C 1
ATOM 1423 O O . GLY A 1 179 ? 13.001 2.787 8.730 1.00 51.25 179 GLY A O 1
ATOM 1424 N N . PHE A 1 180 ? 11.767 3.335 10.544 1.00 41.69 180 PHE A N 1
ATOM 1425 C CA . PHE A 1 180 ? 12.704 3.028 11.642 1.00 41.69 180 PHE A CA 1
ATOM 1426 C C . PHE A 1 180 ? 13.948 3.945 11.776 1.00 41.69 180 PHE A C 1
ATOM 1428 O O . PHE A 1 180 ? 14.574 4.302 10.780 1.00 41.69 180 PHE A O 1
ATOM 1435 N N . PRO A 1 181 ? 14.436 4.200 13.011 1.00 45.84 181 PRO A N 1
ATOM 1436 C CA . PRO A 1 181 ? 13.713 4.208 14.288 1.00 45.84 181 PRO A CA 1
ATOM 1437 C C . PRO A 1 181 ? 13.916 5.489 15.114 1.00 45.84 181 PRO A C 1
ATOM 1439 O O . PRO A 1 181 ? 15.009 6.047 15.182 1.00 45.84 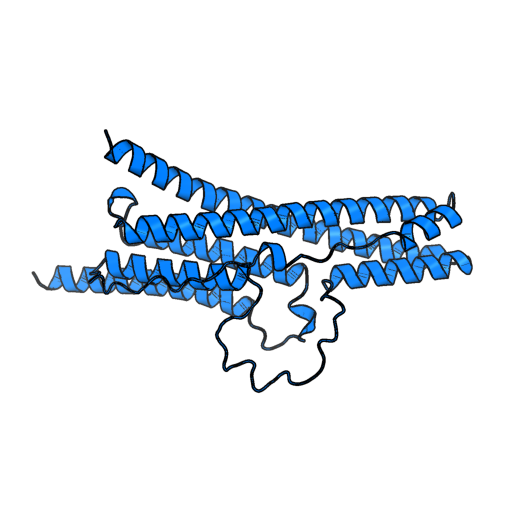181 PRO A O 1
ATOM 1442 N N . VAL A 1 182 ? 12.903 5.826 15.916 1.00 31.92 182 VAL A N 1
ATOM 1443 C CA . VAL A 1 182 ? 13.138 6.388 17.253 1.00 31.92 182 VAL A CA 1
ATOM 1444 C C . VAL A 1 182 ? 12.652 5.348 18.262 1.00 31.92 182 VAL A C 1
ATOM 1446 O O . VAL A 1 182 ? 11.504 5.315 18.672 1.00 31.92 182 VAL A O 1
ATOM 1449 N N . SER A 1 183 ? 13.575 4.456 18.617 1.00 35.97 183 SER A N 1
ATOM 1450 C CA . SER A 1 183 ? 13.391 3.241 19.424 1.00 35.97 183 SER A CA 1
ATOM 1451 C C . SER A 1 183 ? 12.617 2.088 18.754 1.00 35.97 183 SER A C 1
ATOM 1453 O O . SER A 1 183 ? 11.618 2.337 18.088 1.00 35.97 183 SER A O 1
ATOM 1455 N N . PRO A 1 184 ? 13.065 0.811 18.856 1.00 36.91 184 PRO A N 1
ATOM 1456 C CA . PRO A 1 184 ? 14.039 0.222 19.797 1.00 36.91 184 PRO A CA 1
ATOM 1457 C C . PRO A 1 184 ? 15.514 0.606 19.547 1.00 36.91 184 PRO A C 1
ATOM 1459 O O . PRO A 1 184 ? 16.164 0.102 18.634 1.00 36.91 184 PRO A O 1
ATOM 1462 N N . LEU A 1 185 ? 16.060 1.484 20.397 1.00 37.06 185 LEU A N 1
ATOM 1463 C CA . LEU A 1 185 ? 17.327 2.193 20.144 1.00 37.06 185 LEU A CA 1
ATOM 1464 C C . LEU A 1 185 ? 18.585 1.348 20.397 1.00 37.06 185 LEU A C 1
ATOM 1466 O O . LEU A 1 185 ? 19.637 1.639 19.843 1.00 37.06 185 LEU A O 1
ATOM 1470 N N . VAL A 1 186 ? 18.486 0.294 21.210 1.00 36.59 186 VAL A N 1
ATOM 1471 C CA . VAL A 1 186 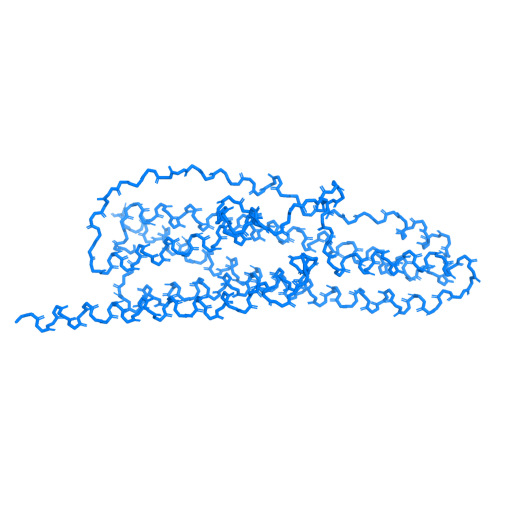? 19.660 -0.442 21.725 1.00 36.59 186 VAL A CA 1
ATOM 1472 C C . VAL A 1 186 ? 20.128 -1.568 20.788 1.00 36.59 186 VAL A C 1
ATOM 1474 O O . VAL A 1 186 ? 21.283 -1.973 20.838 1.00 36.59 186 VAL A O 1
ATOM 1477 N N . ALA A 1 187 ? 19.269 -2.065 19.890 1.00 32.94 187 ALA A N 1
ATOM 1478 C CA . ALA A 1 187 ? 19.634 -3.150 18.968 1.00 32.94 187 ALA A CA 1
ATOM 1479 C C . ALA A 1 187 ? 20.526 -2.694 17.792 1.00 32.94 187 ALA A C 1
ATOM 1481 O O . ALA A 1 187 ? 21.206 -3.516 17.176 1.00 32.94 187 ALA A O 1
ATOM 1482 N N . LEU A 1 188 ? 20.528 -1.394 17.474 1.00 34.94 188 LEU A N 1
ATOM 1483 C CA . LEU A 1 188 ? 21.289 -0.817 16.357 1.00 34.94 188 LEU A CA 1
ATOM 1484 C C . LEU A 1 188 ? 22.707 -0.365 16.736 1.00 34.94 188 LEU A C 1
ATOM 1486 O O . LEU A 1 188 ? 23.579 -0.347 15.870 1.00 34.94 188 LEU A O 1
ATOM 1490 N N . ASP A 1 189 ? 22.955 -0.083 18.017 1.00 36.16 189 ASP A N 1
ATOM 1491 C CA . ASP A 1 189 ? 24.211 0.489 18.539 1.00 36.16 189 ASP A CA 1
ATOM 1492 C C . ASP A 1 189 ? 25.448 -0.426 18.365 1.00 36.16 189 ASP A C 1
ATOM 1494 O O . ASP A 1 189 ? 26.586 0.006 18.517 1.00 36.16 189 ASP A O 1
ATOM 1498 N N . LEU A 1 190 ? 25.237 -1.706 18.023 1.00 30.28 190 LEU A N 1
ATOM 1499 C CA . LEU A 1 190 ? 26.275 -2.748 17.993 1.00 30.28 190 LEU A CA 1
ATOM 1500 C C . LEU A 1 190 ? 26.482 -3.447 16.635 1.00 30.28 190 LEU A C 1
ATOM 1502 O O . LEU A 1 190 ? 27.256 -4.401 16.578 1.00 30.28 190 LEU A O 1
ATOM 1506 N N . SER A 1 191 ? 25.808 -3.033 15.551 1.00 34.09 191 SER A N 1
ATOM 1507 C CA . SER A 1 191 ? 25.875 -3.767 14.265 1.00 34.09 191 SER A CA 1
ATOM 1508 C C . SER A 1 191 ? 26.206 -2.950 13.013 1.00 34.09 191 SER A C 1
ATOM 1510 O O . SER A 1 191 ? 26.765 -3.526 12.083 1.00 34.09 191 SER A O 1
ATOM 1512 N N . PHE A 1 192 ? 25.919 -1.643 12.973 1.00 29.55 192 PHE A N 1
ATOM 1513 C CA . PHE A 1 192 ? 26.205 -0.790 11.807 1.00 29.55 192 PHE A CA 1
ATOM 1514 C C . PHE A 1 192 ? 26.831 0.559 12.186 1.00 29.55 192 PHE A C 1
ATOM 1516 O O . PHE A 1 192 ? 26.339 1.637 11.856 1.00 29.55 192 PHE A O 1
ATOM 1523 N N . SER A 1 193 ? 27.994 0.490 12.833 1.00 33.59 193 SER A N 1
ATOM 1524 C CA . SER A 1 193 ? 29.005 1.527 12.634 1.00 33.59 193 SER A CA 1
ATOM 1525 C C . SER A 1 193 ? 29.495 1.496 11.179 1.00 33.59 193 SER A C 1
ATOM 1527 O O . SER A 1 193 ? 29.765 0.414 10.666 1.00 33.59 193 SER A O 1
ATOM 1529 N N . GLU A 1 194 ? 29.712 2.679 10.596 1.00 31.66 194 GLU A N 1
ATOM 1530 C CA . GLU A 1 194 ? 30.363 2.933 9.295 1.00 31.66 194 GLU A CA 1
ATOM 1531 C C . GLU A 1 194 ? 29.472 2.914 8.020 1.00 31.66 194 GLU A C 1
ATOM 1533 O O . GLU A 1 194 ? 28.806 1.947 7.666 1.00 31.66 194 GLU A O 1
ATOM 1538 N N . THR A 1 195 ? 29.538 4.030 7.276 1.00 31.03 195 THR A N 1
ATOM 1539 C CA . THR A 1 195 ? 29.024 4.279 5.906 1.00 31.03 195 THR A CA 1
ATOM 1540 C C . THR A 1 195 ? 27.509 4.226 5.615 1.00 31.03 195 THR A C 1
ATOM 1542 O O . THR A 1 195 ? 27.003 3.299 4.989 1.00 31.03 195 THR A O 1
ATOM 1545 N N . VAL A 1 196 ? 26.823 5.358 5.841 1.00 33.41 196 VAL A N 1
ATOM 1546 C CA . VAL A 1 196 ? 25.717 5.817 4.966 1.00 33.41 196 VAL A CA 1
ATOM 1547 C C . VAL A 1 196 ? 26.045 7.224 4.455 1.00 33.41 196 VAL A C 1
ATOM 1549 O O . VAL A 1 196 ? 25.713 8.228 5.080 1.00 33.41 196 VAL A O 1
ATOM 1552 N N . ALA A 1 197 ? 26.748 7.298 3.323 1.00 34.25 197 ALA A N 1
ATOM 1553 C CA . ALA A 1 197 ? 27.166 8.554 2.702 1.00 34.25 197 ALA A CA 1
ATOM 1554 C C . ALA A 1 197 ? 26.148 9.028 1.645 1.00 34.25 197 ALA A C 1
ATOM 1556 O O . ALA A 1 197 ? 26.295 8.724 0.467 1.00 34.25 197 ALA A O 1
ATOM 1557 N N . GLU A 1 198 ? 25.132 9.766 2.102 1.00 34.78 198 GLU A N 1
ATOM 1558 C CA . GLU A 1 198 ? 24.242 10.712 1.385 1.00 34.78 198 GLU A CA 1
ATOM 1559 C C . GLU A 1 198 ? 23.503 10.313 0.078 1.00 34.78 198 GLU A C 1
ATOM 1561 O O . GLU A 1 198 ? 22.488 10.950 -0.227 1.00 34.78 198 GLU A O 1
ATOM 1566 N N . GLU A 1 199 ? 23.880 9.270 -0.677 1.00 35.03 199 GLU A N 1
ATOM 1567 C CA . GLU A 1 199 ? 23.045 8.773 -1.782 1.00 35.03 199 GLU A CA 1
ATOM 1568 C C . GLU A 1 199 ? 21.826 8.037 -1.202 1.00 35.03 199 GLU A C 1
ATOM 1570 O O . GLU A 1 199 ? 21.896 6.894 -0.745 1.00 35.03 199 GLU A O 1
ATOM 1575 N N . LYS A 1 200 ? 20.697 8.757 -1.182 1.00 50.25 200 LYS A N 1
ATOM 1576 C CA . LYS A 1 200 ? 19.390 8.308 -0.680 1.00 50.25 200 LYS A CA 1
ATOM 1577 C C . LYS A 1 200 ? 19.064 6.904 -1.189 1.00 50.25 200 LYS A C 1
ATOM 1579 O O . LYS A 1 200 ? 19.217 6.617 -2.373 1.00 50.25 200 LYS A O 1
ATOM 1584 N N . ALA A 1 201 ? 18.602 6.042 -0.287 1.00 57.41 201 ALA A N 1
ATOM 1585 C CA . ALA A 1 201 ? 18.518 4.609 -0.530 1.00 57.41 201 ALA A CA 1
ATOM 1586 C C . ALA A 1 201 ? 17.429 4.224 -1.554 1.00 57.41 201 ALA A C 1
ATOM 1588 O O . ALA A 1 201 ? 16.283 3.931 -1.214 1.00 57.41 201 ALA A O 1
ATOM 1589 N N . VAL A 1 202 ? 17.814 4.216 -2.831 1.00 62.22 202 VAL A N 1
ATOM 1590 C CA . VAL A 1 202 ? 16.981 3.807 -3.968 1.00 62.22 202 VAL A CA 1
ATOM 1591 C C . VAL A 1 202 ? 16.570 2.330 -3.823 1.00 62.22 202 VAL A C 1
ATOM 1593 O O . VAL A 1 202 ? 17.454 1.479 -3.688 1.00 62.22 202 VAL A O 1
ATOM 1596 N N . PRO A 1 203 ? 15.265 1.989 -3.904 1.00 70.12 203 PRO A N 1
ATOM 1597 C CA . PRO A 1 203 ? 14.807 0.608 -3.786 1.00 70.12 203 PRO A CA 1
ATOM 1598 C C . PRO A 1 203 ? 15.462 -0.349 -4.791 1.00 70.12 203 PRO A C 1
ATOM 1600 O O . PRO A 1 203 ? 15.668 0.008 -5.951 1.00 70.12 203 PRO A O 1
ATOM 1603 N N . LYS A 1 204 ? 15.725 -1.593 -4.371 1.00 80.38 204 LYS A N 1
ATOM 1604 C CA . LYS A 1 204 ? 16.430 -2.638 -5.141 1.00 80.38 204 LYS A CA 1
ATOM 1605 C C . LYS A 1 204 ? 15.997 -2.722 -6.612 1.00 80.38 204 LYS A C 1
ATOM 1607 O O . LYS A 1 204 ? 16.828 -2.552 -7.499 1.00 80.38 204 LYS A O 1
ATOM 1612 N N . GLN A 1 205 ? 14.703 -2.906 -6.877 1.00 83.31 205 GLN A N 1
ATOM 1613 C CA . GLN A 1 205 ? 14.159 -3.003 -8.240 1.00 83.31 205 GLN A CA 1
ATOM 1614 C C . GLN A 1 205 ? 14.356 -1.716 -9.057 1.00 83.31 205 GLN A C 1
ATOM 1616 O O . GLN A 1 205 ? 14.559 -1.764 -10.266 1.00 83.31 205 GLN A O 1
ATOM 1621 N N . LEU A 1 206 ? 14.330 -0.561 -8.395 1.00 80.56 206 LEU A N 1
ATOM 1622 C CA . LEU A 1 206 ? 14.472 0.752 -9.017 1.00 80.56 206 LEU A CA 1
ATOM 1623 C C . LEU A 1 206 ? 15.928 1.026 -9.429 1.00 80.56 206 LEU A C 1
ATOM 1625 O O . LEU A 1 206 ? 16.185 1.586 -10.495 1.00 80.56 206 LEU A O 1
ATOM 1629 N N . ARG A 1 207 ? 16.885 0.541 -8.624 1.00 82.56 207 ARG A N 1
ATOM 1630 C CA . ARG A 1 207 ? 18.305 0.465 -8.992 1.00 82.56 207 ARG A CA 1
ATOM 1631 C C . ARG A 1 207 ? 18.525 -0.499 -10.162 1.00 82.56 207 ARG A C 1
ATOM 1633 O O . ARG A 1 207 ? 19.158 -0.102 -11.131 1.00 82.56 207 ARG A O 1
ATOM 1640 N N . GLU A 1 208 ? 17.944 -1.699 -10.129 1.00 87.81 208 GLU A N 1
ATOM 1641 C CA . GLU A 1 208 ? 18.071 -2.680 -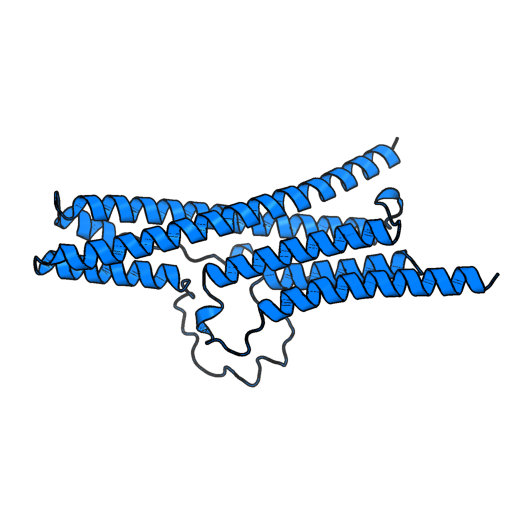11.223 1.00 87.81 208 GLU A CA 1
ATOM 1642 C C . GLU A 1 208 ? 17.534 -2.142 -12.571 1.00 87.81 208 GLU A C 1
ATOM 1644 O O . GLU A 1 208 ? 18.102 -2.435 -13.624 1.00 87.81 208 GLU A O 1
ATOM 1649 N N . VAL A 1 209 ? 16.478 -1.316 -12.557 1.00 87.56 209 VAL A N 1
ATOM 1650 C CA . VAL A 1 209 ? 15.978 -0.604 -13.753 1.00 87.56 209 VAL A CA 1
ATOM 1651 C C . VAL A 1 209 ? 16.931 0.522 -14.189 1.00 87.56 209 VAL A C 1
ATOM 1653 O O . VAL A 1 209 ? 17.201 0.646 -15.383 1.00 87.56 209 VAL A O 1
ATOM 1656 N N . LYS A 1 210 ? 17.487 1.315 -13.254 1.00 86.69 210 LYS A N 1
ATOM 1657 C CA . LYS A 1 210 ? 18.506 2.356 -13.536 1.00 86.69 210 LYS A CA 1
ATOM 1658 C C . LYS A 1 210 ? 19.758 1.752 -14.191 1.00 86.69 210 LYS A C 1
ATOM 1660 O O . LYS A 1 210 ? 20.269 2.296 -15.166 1.00 86.69 210 LYS A O 1
ATOM 1665 N N . GLU A 1 211 ? 20.220 0.612 -13.683 1.00 89.56 211 GLU A N 1
ATOM 1666 C CA . GLU A 1 211 ? 21.369 -0.140 -14.202 1.00 89.56 211 GLU A CA 1
ATOM 1667 C C . GLU A 1 211 ? 21.085 -0.704 -15.602 1.00 89.56 211 GLU A C 1
ATOM 1669 O O . GLU A 1 211 ? 21.861 -0.463 -16.526 1.00 89.56 211 GLU A O 1
ATOM 1674 N N . ALA A 1 212 ? 19.939 -1.367 -15.806 1.00 92.12 212 ALA A N 1
ATOM 1675 C CA . ALA A 1 212 ? 19.554 -1.886 -17.122 1.00 92.12 212 ALA A CA 1
ATOM 1676 C C . ALA A 1 212 ? 19.388 -0.771 -18.178 1.00 92.12 212 ALA A C 1
ATOM 1678 O O . ALA A 1 212 ? 19.765 -0.962 -19.336 1.00 92.12 212 ALA A O 1
ATOM 1679 N N . ALA A 1 213 ? 18.889 0.407 -17.786 1.00 90.38 213 ALA A N 1
ATOM 1680 C CA . ALA A 1 213 ? 18.807 1.577 -18.659 1.00 90.38 213 ALA A CA 1
ATOM 1681 C C . ALA A 1 213 ? 20.197 2.114 -19.050 1.00 90.38 213 ALA A C 1
ATOM 1683 O O . ALA A 1 213 ? 20.413 2.447 -20.215 1.00 90.38 213 ALA A O 1
ATOM 1684 N N . ALA A 1 214 ? 21.158 2.141 -18.121 1.00 90.19 214 ALA A N 1
ATOM 1685 C CA . ALA 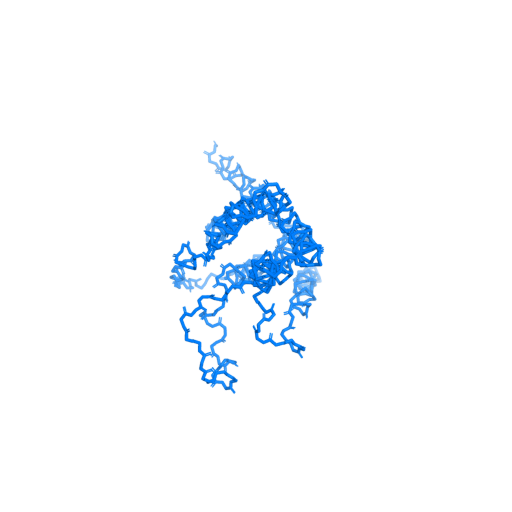A 1 214 ? 22.539 2.529 -18.413 1.00 90.19 214 ALA A CA 1
ATOM 1686 C C . ALA A 1 214 ? 23.245 1.522 -19.345 1.00 90.19 214 ALA A C 1
ATOM 1688 O O . ALA A 1 214 ? 23.906 1.930 -20.301 1.00 90.19 214 ALA A O 1
ATOM 1689 N N . CYS A 1 215 ? 23.050 0.214 -19.131 1.00 91.06 215 CYS A N 1
ATOM 1690 C CA . CYS A 1 215 ? 23.552 -0.828 -20.034 1.00 91.06 215 CYS A CA 1
ATOM 1691 C C . CYS A 1 215 ? 22.963 -0.704 -21.449 1.00 91.06 215 CYS A C 1
ATOM 1693 O O . CYS A 1 215 ? 23.684 -0.883 -22.429 1.00 91.06 215 CYS A O 1
ATOM 1695 N N . LEU A 1 216 ? 21.676 -0.356 -21.568 1.00 92.31 216 LEU A N 1
ATOM 1696 C CA . LEU A 1 216 ? 21.042 -0.089 -22.860 1.00 92.31 216 LEU A CA 1
ATOM 1697 C C . LEU A 1 216 ? 21.638 1.145 -23.550 1.00 92.31 216 LEU A C 1
ATOM 1699 O O . LEU A 1 216 ? 21.946 1.070 -24.735 1.00 92.31 216 LEU A O 1
ATOM 1703 N N . VAL A 1 217 ? 21.857 2.250 -22.829 1.00 90.38 217 VAL A N 1
ATOM 1704 C CA . VAL A 1 217 ? 22.499 3.457 -23.389 1.00 90.38 217 VAL A CA 1
ATOM 1705 C C . VAL A 1 217 ? 23.885 3.148 -23.967 1.00 90.38 217 VAL A C 1
ATOM 1707 O O . VAL A 1 217 ? 24.191 3.618 -25.060 1.00 90.38 217 VAL A O 1
ATOM 1710 N N . ALA A 1 218 ? 24.689 2.321 -23.290 1.00 90.25 218 ALA A N 1
ATOM 1711 C CA . ALA A 1 218 ? 25.978 1.867 -23.817 1.00 90.25 218 ALA A CA 1
ATOM 1712 C C . ALA A 1 218 ? 25.810 0.996 -25.078 1.00 90.25 218 ALA A C 1
ATOM 1714 O O . ALA A 1 218 ? 26.345 1.329 -26.133 1.00 90.25 218 ALA A O 1
ATOM 1715 N N . ALA A 1 219 ? 24.984 -0.055 -25.009 1.00 90.56 219 ALA A N 1
ATOM 1716 C CA . ALA A 1 219 ? 24.783 -0.994 -26.117 1.00 90.56 219 ALA A CA 1
ATOM 1717 C C . ALA A 1 219 ? 24.154 -0.357 -27.377 1.00 90.56 219 ALA A C 1
ATOM 1719 O O . ALA A 1 219 ? 24.315 -0.881 -28.477 1.00 90.56 219 ALA A O 1
ATOM 1720 N N . VAL A 1 220 ? 23.450 0.776 -27.249 1.00 88.69 220 VAL A N 1
ATOM 1721 C CA . VAL A 1 220 ? 22.991 1.581 -28.397 1.00 88.69 220 VAL A CA 1
ATOM 1722 C C . VAL A 1 220 ? 24.152 2.296 -29.099 1.00 88.69 220 VAL A C 1
ATOM 1724 O O . VAL A 1 220 ? 24.114 2.427 -30.320 1.00 88.69 220 VAL A O 1
ATOM 1727 N N . GLY A 1 221 ? 25.190 2.716 -28.369 1.00 82.88 221 GLY A N 1
ATOM 1728 C CA . GLY A 1 221 ? 26.410 3.285 -28.954 1.00 82.88 221 GLY A CA 1
ATOM 1729 C C . GLY A 1 221 ? 27.241 2.256 -29.727 1.00 82.88 221 GLY A C 1
ATOM 1730 O O . GLY A 1 221 ? 27.766 2.577 -30.791 1.00 82.88 221 GLY A O 1
ATOM 1731 N N . ASP A 1 222 ? 27.293 1.017 -29.230 1.00 85.69 222 ASP A N 1
ATOM 1732 C CA . ASP A 1 222 ? 28.030 -0.094 -29.855 1.00 85.69 222 ASP A CA 1
AT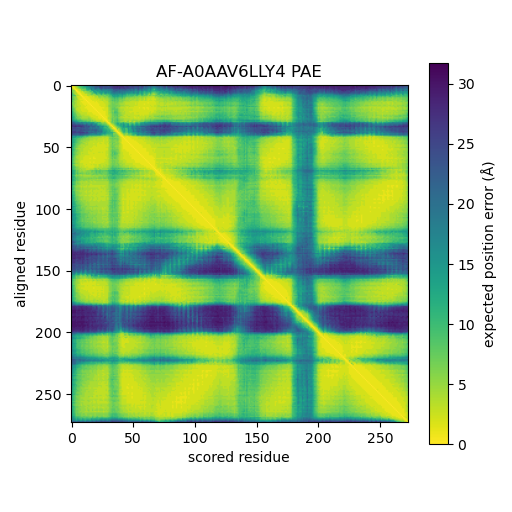OM 1733 C C . ASP A 1 222 ? 27.235 -0.815 -30.969 1.00 85.69 222 ASP A C 1
ATOM 1735 O O . ASP A 1 222 ? 27.800 -1.579 -31.749 1.00 85.69 222 ASP A O 1
ATOM 1739 N N . GLY A 1 223 ? 25.922 -0.571 -31.068 1.00 81.75 223 GLY A N 1
ATOM 1740 C CA . GLY A 1 223 ? 25.033 -1.142 -32.090 1.00 81.75 223 GLY A CA 1
ATOM 1741 C C . GLY A 1 223 ? 24.371 -2.484 -31.735 1.00 81.75 223 GLY A C 1
ATOM 1742 O O . GLY A 1 223 ? 23.557 -2.978 -32.513 1.00 81.75 223 GLY A O 1
ATOM 1743 N N . GLU A 1 224 ? 24.642 -3.056 -30.557 1.00 85.69 224 GLU A N 1
ATOM 1744 C CA . GLU A 1 224 ? 24.120 -4.364 -30.105 1.00 85.69 224 GLU A CA 1
ATOM 1745 C C . GLU A 1 224 ? 22.967 -4.249 -29.076 1.00 85.69 224 GLU A C 1
ATOM 1747 O O . GLU A 1 224 ? 22.763 -5.101 -28.206 1.00 85.69 224 GLU A O 1
ATOM 1752 N N . SER A 1 225 ? 22.165 -3.186 -29.177 1.00 87.31 225 SER A N 1
ATOM 1753 C CA . SER A 1 225 ? 21.134 -2.805 -28.195 1.00 87.31 225 SER A CA 1
ATOM 1754 C C . SER A 1 225 ? 20.071 -3.872 -27.885 1.00 87.31 225 SER A C 1
ATOM 1756 O O . SER A 1 225 ? 19.543 -3.901 -26.771 1.00 87.31 225 SER A O 1
ATOM 1758 N N . GLY A 1 226 ? 19.762 -4.771 -28.826 1.00 89.31 226 GLY A N 1
ATOM 1759 C CA . GLY A 1 226 ? 18.647 -5.726 -28.727 1.00 89.31 226 GLY A CA 1
ATOM 1760 C C . GLY A 1 226 ? 18.726 -6.725 -27.561 1.00 89.31 226 GLY A C 1
ATOM 1761 O O . GLY A 1 226 ? 17.694 -7.254 -27.138 1.00 89.31 226 GLY A O 1
ATOM 1762 N N . GLY A 1 227 ? 19.921 -6.973 -27.011 1.00 92.25 227 GLY A N 1
ATOM 1763 C CA . GLY A 1 227 ? 20.097 -7.763 -25.787 1.00 92.25 227 GLY A CA 1
ATOM 1764 C C . GLY A 1 227 ? 19.707 -6.980 -24.529 1.00 92.25 227 GLY A C 1
ATOM 1765 O O . GLY A 1 227 ? 18.871 -7.433 -23.743 1.00 92.25 227 GLY A O 1
ATOM 1766 N N . ALA A 1 228 ? 20.264 -5.775 -24.378 1.00 93.12 228 ALA A N 1
ATOM 1767 C CA . ALA A 1 228 ? 20.000 -4.882 -23.250 1.00 93.12 228 ALA A CA 1
ATOM 1768 C C . ALA A 1 228 ? 18.548 -4.367 -23.235 1.00 93.12 228 ALA A C 1
ATOM 1770 O O . ALA A 1 228 ? 17.945 -4.249 -22.169 1.00 93.12 228 ALA A O 1
ATOM 1771 N N . ALA A 1 229 ? 17.946 -4.149 -24.410 1.00 93.19 229 ALA A N 1
ATOM 1772 C CA . ALA A 1 229 ? 16.543 -3.767 -24.563 1.00 93.19 229 ALA A CA 1
ATOM 1773 C C . ALA A 1 229 ? 15.609 -4.774 -23.868 1.00 93.19 229 ALA A C 1
ATOM 1775 O O . ALA A 1 229 ? 14.841 -4.405 -22.981 1.00 93.19 229 ALA A O 1
ATOM 1776 N N . LYS A 1 230 ? 15.781 -6.069 -24.168 1.00 94.56 230 LYS A N 1
ATOM 1777 C CA . LYS A 1 230 ? 15.031 -7.184 -23.560 1.00 94.56 230 LYS A CA 1
ATOM 1778 C C . LYS A 1 230 ? 15.393 -7.445 -22.094 1.00 94.56 230 LYS A C 1
ATOM 1780 O O . LYS A 1 230 ? 14.713 -8.213 -21.413 1.00 94.56 230 LYS A O 1
ATOM 1785 N N . GLN A 1 231 ? 16.491 -6.883 -21.591 1.00 95.25 231 GLN A N 1
ATOM 1786 C CA . GLN A 1 231 ? 16.808 -6.906 -20.162 1.00 95.25 231 GLN A CA 1
ATOM 1787 C C . GLN A 1 231 ? 16.045 -5.800 -19.426 1.00 95.25 231 GLN A C 1
ATOM 1789 O O . GLN A 1 231 ? 15.448 -6.075 -18.387 1.00 95.25 231 GLN A O 1
ATOM 1794 N N . LEU A 1 232 ? 16.026 -4.583 -19.978 1.00 94.12 232 LEU A N 1
ATOM 1795 C CA . LEU A 1 232 ? 15.279 -3.454 -19.426 1.00 94.12 232 LEU A CA 1
ATOM 1796 C C . LEU A 1 232 ? 13.767 -3.717 -19.439 1.00 94.12 232 LEU A C 1
ATOM 1798 O O . LEU A 1 232 ? 13.122 -3.522 -18.415 1.00 94.12 232 LEU A O 1
ATOM 1802 N N . GLU A 1 233 ? 13.233 -4.234 -20.547 1.00 95.75 233 GLU A N 1
ATOM 1803 C CA . GLU A 1 233 ? 11.833 -4.655 -20.712 1.00 95.75 233 GLU A CA 1
ATOM 1804 C C . GLU A 1 233 ? 11.361 -5.533 -19.540 1.00 95.75 233 GLU A C 1
ATOM 1806 O O . GLU A 1 233 ? 10.491 -5.129 -18.770 1.00 95.75 233 GLU A O 1
ATOM 1811 N N . ARG A 1 234 ? 12.048 -6.654 -19.285 1.00 96.44 234 ARG A N 1
ATOM 1812 C CA . ARG A 1 234 ? 11.736 -7.569 -18.169 1.00 96.44 234 ARG A CA 1
ATOM 1813 C C . ARG A 1 234 ? 11.859 -6.937 -16.782 1.00 96.44 234 ARG A C 1
ATOM 1815 O O . ARG A 1 234 ? 11.183 -7.357 -15.845 1.00 96.44 234 ARG A O 1
ATOM 1822 N N . LYS A 1 235 ? 12.739 -5.946 -16.606 1.00 94.06 235 LYS A N 1
ATOM 1823 C CA . LYS A 1 235 ? 12.849 -5.206 -15.337 1.00 94.06 235 LYS A CA 1
ATOM 1824 C C . LYS A 1 235 ? 11.691 -4.222 -15.153 1.00 94.06 235 LYS A C 1
ATOM 1826 O O . LYS A 1 235 ? 11.255 -4.031 -14.020 1.00 94.06 235 LYS A O 1
ATOM 1831 N N . LEU A 1 236 ? 11.161 -3.655 -16.238 1.00 93.19 236 LEU A N 1
ATOM 1832 C CA . LEU A 1 236 ? 9.951 -2.831 -16.220 1.00 93.19 236 LEU A CA 1
ATOM 1833 C C . LEU A 1 236 ? 8.700 -3.678 -15.951 1.00 93.19 236 LEU A C 1
ATOM 1835 O O . LEU A 1 236 ? 7.886 -3.256 -15.138 1.00 93.19 236 LEU A O 1
ATOM 1839 N N . GLU A 1 237 ? 8.585 -4.877 -16.533 1.00 95.62 237 GLU A N 1
ATOM 1840 C CA . GLU A 1 237 ? 7.503 -5.841 -16.246 1.00 95.62 237 GLU A CA 1
ATOM 1841 C C . GLU A 1 237 ? 7.458 -6.211 -14.751 1.00 95.62 237 GLU A C 1
ATOM 1843 O O . GLU A 1 237 ? 6.445 -6.016 -14.081 1.00 95.62 237 GLU A O 1
ATOM 1848 N N . VAL A 1 238 ? 8.590 -6.653 -14.185 1.00 92.75 238 VAL A N 1
ATOM 1849 C CA . VAL A 1 238 ? 8.695 -7.002 -12.753 1.00 92.75 238 VAL A CA 1
ATOM 1850 C C . VAL A 1 238 ? 8.420 -5.794 -11.845 1.00 92.75 238 VAL A C 1
ATOM 1852 O O . VAL A 1 238 ? 7.840 -5.946 -10.768 1.00 92.75 238 VAL A O 1
ATOM 1855 N N . MET A 1 239 ? 8.810 -4.586 -12.266 1.00 87.88 239 MET A N 1
ATOM 1856 C CA . MET A 1 239 ? 8.469 -3.347 -11.563 1.00 87.88 239 MET A CA 1
ATOM 1857 C C . MET A 1 239 ? 6.966 -3.035 -11.654 1.00 87.88 239 MET A C 1
ATOM 1859 O O . MET A 1 239 ? 6.388 -2.632 -10.650 1.00 87.88 239 MET A O 1
ATOM 1863 N N . GLU A 1 240 ? 6.324 -3.233 -12.808 1.00 92.62 240 GLU A N 1
ATOM 1864 C CA . GLU A 1 240 ? 4.884 -3.018 -13.005 1.00 92.62 240 GLU A CA 1
ATOM 1865 C C . GLU A 1 240 ? 4.048 -3.894 -12.074 1.00 92.62 240 GLU A C 1
ATOM 1867 O O . GLU A 1 240 ? 3.228 -3.367 -11.323 1.00 92.62 240 GLU A O 1
ATOM 1872 N N . GLU A 1 241 ? 4.319 -5.200 -12.048 1.00 94.19 241 GLU A N 1
ATOM 1873 C CA . GLU A 1 241 ? 3.628 -6.130 -11.154 1.00 94.19 241 GLU A CA 1
ATOM 1874 C C . GLU A 1 241 ? 3.766 -5.761 -9.669 1.00 94.19 241 GLU A C 1
ATOM 1876 O O . GLU A 1 241 ? 2.832 -5.932 -8.886 1.00 94.19 241 GLU A O 1
ATOM 1881 N N . LEU A 1 242 ? 4.950 -5.297 -9.253 1.00 87.31 242 LEU A N 1
ATOM 1882 C CA . LEU A 1 242 ? 5.189 -4.906 -7.865 1.00 87.31 242 LEU A CA 1
ATOM 1883 C C . LEU A 1 242 ? 4.455 -3.608 -7.516 1.00 87.31 242 LEU A C 1
ATOM 1885 O O . LEU A 1 242 ? 3.882 -3.522 -6.435 1.00 87.31 242 LEU A O 1
ATOM 1889 N N . LEU A 1 243 ? 4.419 -2.624 -8.420 1.00 86.75 243 LEU A N 1
ATOM 1890 C CA . LEU A 1 243 ? 3.646 -1.395 -8.214 1.00 86.75 243 LEU A CA 1
ATOM 1891 C C . LEU A 1 243 ? 2.136 -1.679 -8.136 1.00 86.75 243 LEU A C 1
ATOM 1893 O O . LEU A 1 243 ? 1.463 -1.110 -7.280 1.00 86.75 243 LEU A O 1
ATOM 1897 N N . ASP A 1 244 ? 1.622 -2.577 -8.981 1.00 92.75 244 ASP A N 1
ATOM 1898 C CA . ASP A 1 244 ? 0.221 -3.019 -8.980 1.00 92.75 244 ASP A CA 1
ATOM 1899 C C . ASP A 1 244 ? -0.167 -3.739 -7.674 1.00 92.75 244 ASP A C 1
ATOM 1901 O O . ASP A 1 244 ? -1.196 -3.413 -7.077 1.00 92.75 244 ASP A O 1
ATOM 1905 N N . ARG A 1 245 ? 0.679 -4.653 -7.173 1.00 90.44 245 ARG A N 1
ATOM 1906 C CA . ARG A 1 245 ? 0.456 -5.327 -5.879 1.00 90.44 245 ARG A CA 1
ATOM 1907 C C . ARG A 1 245 ? 0.471 -4.354 -4.698 1.00 90.44 245 ARG A C 1
ATOM 1909 O O . ARG A 1 245 ? -0.438 -4.395 -3.876 1.00 90.44 245 ARG A O 1
ATOM 1916 N N . ILE A 1 246 ? 1.462 -3.460 -4.630 1.00 86.44 246 ILE A N 1
ATOM 1917 C CA . ILE A 1 246 ? 1.574 -2.467 -3.544 1.00 86.44 246 ILE A CA 1
ATOM 1918 C C . ILE A 1 246 ? 0.396 -1.482 -3.586 1.00 86.44 246 ILE A C 1
ATOM 1920 O O . ILE A 1 246 ? -0.123 -1.126 -2.533 1.00 86.44 246 ILE A O 1
ATOM 1924 N N . GLY A 1 247 ? -0.057 -1.080 -4.780 1.00 88.25 247 GLY A N 1
ATOM 1925 C CA . GLY A 1 247 ? -1.237 -0.226 -4.946 1.00 88.25 247 GLY A CA 1
ATOM 1926 C C . GLY A 1 247 ? -2.505 -0.875 -4.399 1.00 88.25 247 GLY A C 1
ATOM 1927 O O . GLY A 1 247 ? -3.166 -0.291 -3.549 1.00 88.25 247 GLY A O 1
ATOM 1928 N N . LYS A 1 248 ? -2.791 -2.120 -4.801 1.00 94.56 248 LYS A N 1
ATOM 1929 C CA . LYS A 1 248 ? -3.973 -2.868 -4.336 1.00 94.56 248 LYS A CA 1
ATOM 1930 C C . LYS A 1 248 ? -4.003 -3.061 -2.821 1.00 94.56 248 LYS A C 1
ATOM 1932 O O . LYS A 1 248 ? -5.063 -2.907 -2.218 1.00 94.56 248 LYS A O 1
ATOM 1937 N N . GLU A 1 249 ? -2.860 -3.367 -2.210 1.00 90.38 249 GLU A N 1
ATOM 1938 C CA . GLU A 1 249 ? -2.772 -3.520 -0.754 1.00 90.38 249 GLU A CA 1
ATOM 1939 C C . GLU A 1 249 ? -2.952 -2.164 -0.041 1.00 90.38 249 GLU A C 1
ATOM 1941 O O . GLU A 1 249 ? -3.706 -2.067 0.927 1.00 90.38 249 GLU A O 1
ATOM 1946 N N . ALA A 1 250 ? -2.342 -1.088 -0.558 1.00 87.25 250 ALA A N 1
ATOM 1947 C CA . ALA A 1 250 ? -2.492 0.259 -0.005 1.00 87.25 250 ALA A CA 1
ATOM 1948 C C . ALA A 1 250 ? -3.936 0.790 -0.111 1.00 87.25 250 ALA A C 1
ATOM 1950 O O . ALA A 1 250 ? -4.471 1.279 0.885 1.00 87.25 250 ALA A O 1
ATOM 1951 N N . ASP A 1 251 ? -4.585 0.643 -1.272 1.00 94.06 251 ASP A N 1
ATOM 1952 C CA . ASP A 1 251 ? -5.990 1.015 -1.503 1.00 94.06 251 ASP A CA 1
ATOM 1953 C C . ASP A 1 251 ? -6.945 0.205 -0.605 1.00 94.06 251 ASP A C 1
ATOM 1955 O O . ASP A 1 251 ? -7.930 0.741 -0.080 1.00 94.06 251 ASP A O 1
ATOM 1959 N N . GLY A 1 252 ? -6.640 -1.081 -0.389 1.00 94.81 252 GLY A N 1
ATOM 1960 C CA . GLY A 1 252 ? -7.372 -1.963 0.518 1.00 94.81 252 GLY A CA 1
ATOM 1961 C C . GLY A 1 252 ? -7.320 -1.475 1.966 1.00 94.81 252 GLY A C 1
ATOM 1962 O O . GLY A 1 252 ? -8.364 -1.215 2.566 1.00 94.81 252 GLY A O 1
ATOM 1963 N N . ILE A 1 253 ? -6.115 -1.260 2.506 1.00 91.75 253 ILE A N 1
ATOM 1964 C CA . ILE A 1 253 ? -5.927 -0.755 3.878 1.00 91.75 253 ILE A CA 1
ATOM 1965 C C . ILE A 1 253 ? -6.528 0.647 4.025 1.00 91.75 253 ILE A C 1
ATOM 1967 O O . ILE A 1 253 ? -7.175 0.932 5.031 1.00 91.75 253 ILE A O 1
ATOM 1971 N N . PHE A 1 254 ? -6.372 1.519 3.024 1.00 94.44 254 PHE A N 1
ATOM 1972 C CA . PHE A 1 254 ? -6.961 2.860 3.035 1.00 94.44 254 PHE A CA 1
ATOM 1973 C C . PHE A 1 254 ? -8.487 2.789 3.160 1.00 94.44 254 PHE A C 1
ATOM 1975 O O . PHE A 1 254 ? -9.079 3.495 3.977 1.00 94.44 254 PHE A O 1
ATOM 1982 N N . SER A 1 255 ? -9.119 1.887 2.405 1.00 95.62 255 SER A N 1
ATOM 1983 C CA . SER A 1 255 ? -10.564 1.648 2.453 1.00 95.62 255 SER A CA 1
ATOM 1984 C C . SER A 1 255 ? -11.017 1.084 3.806 1.00 95.62 255 SER A C 1
ATOM 1986 O O . SER A 1 255 ? -12.000 1.569 4.368 1.00 95.62 255 SER A O 1
ATOM 1988 N N . GLU A 1 256 ? -10.288 0.109 4.359 1.00 93.00 256 GLU A N 1
ATOM 1989 C CA . GLU A 1 256 ? -10.563 -0.501 5.672 1.00 93.00 256 GLU A CA 1
ATOM 1990 C C . GLU A 1 256 ? -10.467 0.532 6.814 1.00 93.00 256 GLU A C 1
ATOM 1992 O O . GLU A 1 256 ? -11.396 0.677 7.616 1.00 93.00 256 GLU A O 1
ATOM 1997 N N . VAL A 1 257 ? -9.384 1.316 6.850 1.00 92.25 257 VAL A N 1
ATOM 1998 C CA . VAL A 1 257 ? -9.132 2.339 7.882 1.00 92.25 257 VAL A CA 1
ATOM 1999 C C . VAL A 1 257 ? -10.118 3.506 7.769 1.00 92.25 257 VAL A C 1
ATOM 2001 O O . VAL A 1 257 ? -10.624 3.992 8.786 1.00 92.25 257 VAL A O 1
ATOM 2004 N N . LEU A 1 258 ? -10.444 3.945 6.547 1.00 95.25 258 LEU A N 1
ATOM 2005 C CA . LEU A 1 258 ? -11.427 5.006 6.316 1.00 95.25 258 LEU A CA 1
ATOM 2006 C C . LEU A 1 258 ? -12.848 4.565 6.700 1.00 95.25 258 LEU A C 1
ATOM 2008 O O . LEU A 1 258 ? -13.595 5.369 7.261 1.00 95.25 258 LEU A O 1
ATOM 2012 N N . ALA A 1 259 ? -13.217 3.302 6.461 1.00 94.00 259 ALA A N 1
ATOM 2013 C CA . ALA A 1 259 ? -14.511 2.757 6.870 1.00 94.00 259 ALA A CA 1
ATOM 2014 C C . ALA A 1 259 ? -14.679 2.784 8.399 1.00 94.00 259 ALA A C 1
ATOM 2016 O O . ALA A 1 259 ? -15.618 3.413 8.890 1.00 94.00 259 ALA A O 1
ATOM 2017 N N . GLY A 1 260 ? -13.733 2.212 9.155 1.00 90.94 260 GLY A N 1
ATOM 2018 C CA . GLY A 1 260 ? -13.791 2.216 10.625 1.00 90.94 260 GLY A CA 1
ATOM 2019 C C . GLY A 1 260 ? -13.726 3.626 11.231 1.00 90.94 260 GLY A C 1
ATOM 2020 O O . GLY A 1 260 ? -14.382 3.917 12.231 1.00 90.94 260 GLY A O 1
ATOM 2021 N N . ARG A 1 261 ? -12.986 4.551 10.598 1.00 94.12 261 ARG A N 1
ATOM 2022 C CA . ARG A 1 261 ? -12.985 5.976 10.974 1.00 94.12 261 ARG A CA 1
ATOM 2023 C C . ARG A 1 261 ? -14.358 6.626 10.778 1.00 94.12 261 ARG A C 1
ATOM 2025 O O . ARG A 1 261 ? -14.789 7.392 11.639 1.00 94.12 261 ARG A O 1
ATOM 2032 N N . ASN A 1 262 ? -15.035 6.347 9.666 1.00 95.06 262 ASN A N 1
ATOM 2033 C CA . ASN A 1 262 ? -16.358 6.905 9.383 1.00 95.06 262 ASN A CA 1
ATOM 2034 C C . ASN A 1 262 ? -17.431 6.333 10.320 1.00 95.06 262 ASN A C 1
ATOM 2036 O O . ASN A 1 262 ? -18.222 7.109 10.850 1.00 95.06 262 ASN A O 1
ATOM 2040 N N . GLU A 1 263 ? -17.399 5.027 10.607 1.00 92.94 263 GLU A N 1
ATOM 2041 C CA . GLU A 1 263 ? -18.300 4.385 11.575 1.00 92.94 263 GLU A CA 1
ATOM 2042 C C . GLU A 1 263 ? -18.194 5.039 12.965 1.00 92.94 263 GLU A C 1
ATOM 2044 O O . GLU A 1 263 ? -19.206 5.429 13.553 1.00 92.94 263 GLU A O 1
ATOM 2049 N N . LEU A 1 264 ? -16.966 5.272 13.448 1.00 92.00 264 LEU A N 1
ATOM 2050 C CA . LEU A 1 264 ? -16.712 6.014 14.687 1.00 92.00 264 LEU A CA 1
ATOM 2051 C C . LEU A 1 264 ? -17.302 7.430 14.652 1.00 92.00 264 LEU A C 1
ATOM 2053 O O . LEU A 1 264 ? -17.964 7.851 15.602 1.00 92.00 264 LEU A O 1
ATOM 2057 N N . LEU A 1 265 ? -17.103 8.169 13.559 1.00 93.25 265 LEU A N 1
ATOM 2058 C CA . LEU A 1 265 ? -17.644 9.522 13.421 1.00 93.25 265 LEU A CA 1
ATOM 2059 C C . LEU A 1 265 ? -19.181 9.543 13.368 1.00 93.25 265 LEU A C 1
ATOM 2061 O O . LEU A 1 265 ? -19.775 10.480 13.901 1.00 93.25 265 LEU A O 1
ATOM 2065 N N . ASP A 1 266 ? -19.829 8.533 12.787 1.00 93.56 266 ASP A N 1
ATOM 2066 C CA . ASP A 1 266 ? -21.292 8.435 12.739 1.00 93.56 266 ASP A CA 1
ATOM 2067 C C . ASP A 1 266 ? -21.911 8.029 14.081 1.00 93.56 266 ASP A C 1
ATOM 2069 O O . ASP A 1 266 ? -22.898 8.640 14.499 1.00 93.56 266 ASP A O 1
ATOM 2073 N N . VAL A 1 267 ? -21.286 7.118 14.833 1.00 91.12 267 VAL A N 1
ATOM 2074 C CA . VAL A 1 267 ? -21.685 6.835 16.224 1.00 91.12 267 VAL A CA 1
ATOM 2075 C C . VAL A 1 267 ? -21.556 8.093 17.095 1.00 91.12 267 VAL A C 1
ATOM 2077 O O . VAL A 1 267 ? -22.487 8.444 17.821 1.00 91.12 267 VAL A O 1
ATOM 2080 N N . LEU A 1 268 ? -20.456 8.845 16.973 1.00 89.25 268 LEU A N 1
ATOM 2081 C CA . LEU A 1 268 ? -20.252 10.105 17.706 1.00 89.25 268 LEU A CA 1
ATOM 2082 C C . LEU A 1 268 ? -21.202 11.240 17.281 1.00 89.25 268 LEU A C 1
ATOM 2084 O O . LEU A 1 268 ? -21.392 12.186 18.051 1.00 89.25 268 LEU A O 1
ATOM 2088 N N . ARG A 1 269 ? -21.787 11.181 16.076 1.00 91.00 269 ARG A N 1
ATOM 2089 C CA . ARG A 1 269 ? -22.860 12.091 15.633 1.00 91.00 269 ARG A CA 1
ATOM 2090 C C . ARG A 1 269 ? -24.200 11.707 16.258 1.00 91.00 269 ARG A C 1
ATOM 2092 O O . ARG A 1 269 ? -24.910 12.592 16.723 1.00 91.00 269 ARG A O 1
ATOM 2099 N N . GLN A 1 270 ? -24.520 10.412 16.304 1.00 90.69 270 GLN A N 1
ATOM 2100 C CA . GLN A 1 270 ? -25.759 9.896 16.902 1.00 90.69 270 GLN A CA 1
ATOM 2101 C C . GLN A 1 270 ? -25.808 10.129 18.420 1.00 90.69 270 GLN A C 1
ATOM 2103 O O . GLN A 1 270 ? -26.840 10.532 18.938 1.00 90.69 270 GLN A O 1
ATOM 2108 N N . LEU A 1 271 ? -24.680 9.981 19.125 1.00 84.00 271 LEU A N 1
ATOM 2109 C CA . LEU A 1 271 ? -24.563 10.245 20.571 1.00 84.00 271 LEU A CA 1
ATOM 2110 C C . LEU A 1 271 ? -24.645 11.740 20.965 1.00 84.00 271 LEU A C 1
ATOM 2112 O O . LEU A 1 271 ? -24.475 12.073 22.138 1.00 84.00 271 LEU A O 1
ATOM 2116 N N . LYS A 1 272 ? -24.864 12.650 20.005 1.00 74.62 272 LYS A N 1
ATOM 2117 C CA . LYS A 1 272 ? -25.004 14.105 20.217 1.00 74.62 272 LYS A CA 1
ATOM 2118 C C . LYS A 1 272 ? -26.392 14.646 19.835 1.00 74.62 272 LYS A C 1
ATOM 2120 O O . LYS A 1 272 ? -26.539 15.864 19.713 1.00 74.62 272 LYS A O 1
ATOM 2125 N N . GLN A 1 273 ? -27.369 13.763 19.619 1.00 53.12 273 GLN A N 1
ATOM 2126 C CA . GLN A 1 273 ? -28.769 14.082 19.300 1.00 53.12 273 GLN A CA 1
ATOM 2127 C C . GLN A 1 273 ? -29.698 13.717 20.463 1.00 53.12 273 GLN A C 1
ATOM 2129 O O . GLN A 1 273 ? -30.679 14.470 20.643 1.00 53.12 273 GLN A O 1
#

Organism: NCBI:txid479676

pLDDT: mean 77.57, std 18.98, range [29.55, 96.44]

Sequence (273 aa):
MEDHSHRESEALSASLRSFRSDVSNSLNQLSPNSKPAFEFLSLTWIQQCLELLSTLNKAFAKLAVEIEYPINKWESPSVEKYLNYSLKLLEFLNSISSSLSHLGQSRVSISHALSLVESSPQSAIERLGAIQFKNLQSNDLKVEEKEESEEANCYTGKQLVFHEALEETKRIGYWVSSGFPVSPLVALDLSFSETVAEEKAVPKQLREVKEAAACLVAAVGDGESGGAAKQLERKLEVMEELLDRIGKEADGIFSEVLAGRNELLDVLRQLKQ

Foldseek 3Di:
DVVVVVVLLVQLVVLLVVLVVLLVVLVVVLDPVPDDPLQCQALVVLLSLLVSLVSLLVSLVVSCVSNVPDLLNDDPVRLVLLLVQLVLLLLLLVLLVVLLVLLVVLLVQLVVLLVCLVPPVVSSLVSLVPDDRDASDLVSNPDPPPPPPPPPDPQDRSRVSSVVSSVVSSVSSNCSSNSDDPDPPPVPPPDDDDDDPPPHSHHPLRVQLNVLSVVLSVCSVVVNNPVSSVSNVVSSVVVVVSSVSSNVSSVVSSVSSVVVNVVSVVSVVVVVD

Radius of gyration: 23.76 Å; Cα contacts (8 Å, |Δi|>4): 191; chains: 1; bounding box: 59×33×76 Å

Mean predicted aligned error: 9.96 Å

Nearest PDB structures (foldseek):
  3ja6-assembly1_I  TM=2.630E-01  e=8.379E-01  Escherichia coli
  3zx6-assembly1_B  TM=2.333E-01  e=1.549E+00  Archaeoglobus fulgidus DSM 4304
  8to0-assembly1_I  TM=2.198E-01  e=7.192E+00  Mus musculus

Secondary structure (DSSP, 8-state):
-HHHHHHHHHHHHHHHHHHHHHHHHHHHHT--TTS-GGGSSSHHHHHHHHHHHHHHHHHHHHHHHHTT--GGG--HHHHHHHHHHHHHHHHHHHHHHHHHHHHHHHHHHHHHHHHTTTT-HHHHHHHHHH---PPP-GGGG---------------THHHHHHHHHHHHHHHHHHHHH-S-SS--TTTTTT--S---SS----HHHHHHHHHHHHHHHHHHHT-HHHHHHHHHHHHHHHHHHHHHHHHHHHHHHHHHHHHHHHHHHHHHHTT-